Protein AF-A0A6S7HP96-F1 (afdb_monomer)

Solvent-accessible surface area (backbone atoms only — not comparable to full-atom values): 17250 Å² total; per-residue (Å²): 94,75,31,31,31,50,37,86,91,48,74,88,40,31,31,45,26,33,54,76,47,76,60,87,66,32,33,31,37,36,52,40,17,56,63,79,89,70,45,42,79,41,52,74,86,37,90,56,57,39,61,74,61,48,37,71,77,72,69,47,76,64,47,76,61,40,96,42,88,45,92,86,62,58,93,86,74,71,83,70,76,89,77,69,85,81,80,86,84,78,96,74,83,91,77,88,86,82,92,83,88,86,86,88,86,88,91,75,89,74,81,75,83,81,72,74,70,92,39,74,77,44,62,32,22,43,21,68,62,25,52,52,36,89,48,42,31,68,81,46,44,67,71,50,66,59,60,49,74,19,21,59,80,38,57,72,90,41,16,36,68,49,50,55,52,42,50,53,30,70,22,24,72,49,39,66,60,51,46,53,49,48,34,59,59,44,62,45,52,83,84,43,62,87,32,51,59,78,34,73,40,77,43,72,46,75,44,98,83,70,50,75,48,75,48,67,35,48,34,44,57,48,79,84,23,41,60,60,44,53,33,52,52,25,51,75,42,54,22,42,56,58,32,60,23,83,61,78,46,97,76,27,39,50,69,72,48,54,51,50,55,55,50,55,53,50,50,54,54,54,60,69,70,64,69,80,80,81,76,83,82,81,80,85,131

Structure (mmCIF, N/CA/C/O backbone):
data_AF-A0A6S7HP96-F1
#
_entry.id   AF-A0A6S7HP96-F1
#
loop_
_atom_site.group_PDB
_atom_site.id
_atom_site.type_symbol
_atom_site.label_atom_id
_atom_site.label_alt_id
_atom_site.label_comp_id
_atom_site.label_asym_id
_atom_site.label_entity_id
_atom_site.label_seq_id
_atom_site.pdbx_PDB_ins_code
_atom_site.Cartn_x
_atom_site.Cartn_y
_atom_site.Cartn_z
_atom_site.occupancy
_atom_site.B_iso_or_equiv
_atom_site.auth_seq_id
_atom_site.auth_comp_id
_atom_site.auth_asym_id
_atom_site.auth_atom_id
_atom_site.pdbx_PDB_model_num
ATOM 1 N N . MET A 1 1 ? 4.120 -16.568 -31.116 1.00 83.25 1 MET A N 1
ATOM 2 C CA . MET A 1 1 ? 2.954 -16.149 -30.294 1.00 83.25 1 MET A CA 1
ATOM 3 C C . MET A 1 1 ? 2.931 -14.623 -30.266 1.00 83.25 1 MET A C 1
ATOM 5 O O . MET A 1 1 ? 4.018 -14.061 -30.213 1.00 83.25 1 MET A O 1
ATOM 9 N N . LYS A 1 2 ? 1.764 -13.968 -30.375 1.00 85.94 2 LYS A N 1
ATOM 10 C CA . LYS A 1 2 ? 1.635 -12.494 -30.355 1.00 85.94 2 LYS A CA 1
ATOM 11 C C . LYS A 1 2 ? 1.257 -12.003 -28.953 1.00 85.94 2 LYS A C 1
ATOM 13 O O . LYS A 1 2 ? 0.545 -12.714 -28.246 1.00 85.94 2 LYS A O 1
ATOM 18 N N . LEU A 1 3 ? 1.734 -10.820 -28.583 1.00 93.06 3 LEU A N 1
ATOM 19 C CA . LEU A 1 3 ? 1.509 -10.168 -27.292 1.00 93.06 3 LEU A CA 1
ATOM 20 C C . LEU A 1 3 ? 1.731 -8.651 -27.409 1.00 93.06 3 LEU A C 1
ATOM 22 O O . LEU A 1 3 ? 2.135 -8.159 -28.462 1.00 93.06 3 LEU A O 1
ATOM 26 N N . GLU A 1 4 ? 1.497 -7.928 -26.323 1.00 94.75 4 GLU A N 1
ATOM 27 C CA . GLU A 1 4 ? 1.879 -6.523 -26.175 1.00 94.75 4 GLU A CA 1
ATOM 28 C C . GLU A 1 4 ? 3.036 -6.445 -25.172 1.00 94.75 4 GLU A C 1
ATOM 30 O O . GLU A 1 4 ? 2.967 -7.073 -24.117 1.00 94.75 4 GLU A O 1
ATOM 35 N N . ALA A 1 5 ? 4.110 -5.722 -25.488 1.00 94.81 5 ALA A N 1
ATOM 36 C CA . ALA A 1 5 ? 5.286 -5.641 -24.620 1.00 94.81 5 ALA A CA 1
ATOM 37 C C . ALA A 1 5 ? 5.812 -4.211 -24.487 1.00 94.81 5 ALA A C 1
ATOM 39 O O . ALA A 1 5 ? 5.725 -3.417 -25.426 1.00 94.81 5 ALA A O 1
ATOM 40 N N . VAL A 1 6 ? 6.367 -3.886 -23.319 1.00 92.94 6 VAL A N 1
ATOM 41 C CA . VAL A 1 6 ? 7.058 -2.610 -23.086 1.00 92.94 6 VAL A CA 1
ATOM 42 C C . VAL A 1 6 ? 8.401 -2.607 -23.820 1.00 92.94 6 VAL A C 1
ATOM 44 O O . VAL A 1 6 ? 9.160 -3.572 -23.725 1.00 92.94 6 VAL A O 1
ATOM 47 N N . ASP A 1 7 ? 8.733 -1.513 -24.510 1.00 90.19 7 ASP A N 1
ATOM 48 C CA . ASP A 1 7 ? 10.099 -1.300 -24.997 1.00 90.19 7 ASP A CA 1
ATOM 49 C C . ASP A 1 7 ? 11.008 -0.892 -23.827 1.00 90.19 7 ASP A C 1
ATOM 51 O O . ASP A 1 7 ? 10.901 0.210 -23.293 1.00 90.19 7 ASP A O 1
ATOM 55 N N . LEU A 1 8 ? 11.954 -1.747 -23.429 1.00 83.38 8 LEU A N 1
ATOM 56 C CA . LEU A 1 8 ? 12.869 -1.456 -22.320 1.00 83.38 8 LEU A CA 1
ATOM 57 C C . LEU A 1 8 ? 13.809 -0.266 -22.596 1.00 83.38 8 LEU A C 1
ATOM 59 O O . LEU A 1 8 ? 14.395 0.279 -21.657 1.00 83.38 8 LEU A O 1
ATOM 63 N N . ARG A 1 9 ? 13.976 0.152 -23.860 1.00 83.12 9 ARG A N 1
ATOM 64 C CA . ARG A 1 9 ? 14.721 1.373 -24.224 1.00 83.12 9 ARG A CA 1
ATOM 65 C C . ARG A 1 9 ? 13.872 2.623 -24.032 1.00 83.12 9 ARG A C 1
ATOM 67 O O . ARG A 1 9 ? 14.395 3.653 -23.607 1.00 83.12 9 ARG A O 1
ATOM 74 N N . GLU A 1 10 ? 12.576 2.515 -24.302 1.00 86.69 10 GLU A N 1
ATOM 75 C CA . GLU A 1 10 ? 11.591 3.581 -24.140 1.00 86.69 10 GLU A CA 1
ATOM 76 C C . GLU A 1 10 ? 10.373 3.072 -23.347 1.00 86.69 10 GLU A C 1
ATOM 78 O O . GLU A 1 10 ? 9.314 2.845 -23.930 1.00 86.69 10 GLU A O 1
ATOM 83 N N . PRO A 1 11 ? 10.466 2.944 -22.003 1.00 84.50 11 PRO A N 1
ATOM 84 C CA . PRO A 1 11 ? 9.451 2.254 -21.188 1.00 84.50 11 PRO A CA 1
ATOM 85 C C . PRO A 1 11 ? 8.056 2.897 -21.156 1.00 84.50 11 PRO A C 1
ATOM 87 O O . PRO A 1 11 ? 7.146 2.390 -20.506 1.00 84.50 11 PRO A O 1
ATOM 90 N N . ALA A 1 12 ? 7.889 4.048 -21.809 1.00 81.31 12 ALA A N 1
ATOM 91 C CA . ALA A 1 12 ? 6.594 4.682 -22.034 1.00 81.31 12 ALA A CA 1
ATOM 92 C C . ALA A 1 12 ? 5.827 4.063 -23.219 1.00 81.31 12 ALA A C 1
ATOM 94 O O . ALA A 1 12 ? 4.642 4.348 -23.394 1.00 81.31 12 ALA A O 1
ATOM 95 N N . LEU A 1 13 ? 6.497 3.262 -24.051 1.00 86.12 13 LEU A N 1
ATOM 96 C CA . LEU A 1 13 ? 5.937 2.655 -25.247 1.00 86.12 13 LEU A CA 1
ATOM 97 C C . LEU A 1 13 ? 5.572 1.201 -24.957 1.00 86.12 13 LEU A C 1
ATOM 99 O O . LEU A 1 13 ? 6.421 0.402 -24.567 1.00 86.12 13 LEU A O 1
ATOM 103 N N . VAL A 1 14 ? 4.305 0.864 -25.190 1.00 91.69 14 VAL A N 1
ATOM 104 C CA . VAL A 1 14 ? 3.855 -0.524 -25.309 1.00 91.69 14 VAL A CA 1
ATOM 105 C C . VAL A 1 14 ? 3.624 -0.792 -26.782 1.00 91.69 14 VAL A C 1
ATOM 107 O O . VAL A 1 14 ? 2.914 -0.038 -27.451 1.00 91.69 14 VAL A O 1
ATOM 110 N N . CYS A 1 15 ? 4.240 -1.848 -27.288 1.00 92.12 15 CYS A N 1
ATOM 111 C CA . CYS A 1 15 ? 4.299 -2.153 -28.704 1.00 92.12 15 CYS A CA 1
ATOM 112 C C . CYS A 1 15 ? 3.690 -3.535 -28.978 1.00 92.12 15 CYS A C 1
ATOM 114 O O . CYS A 1 15 ? 3.802 -4.437 -28.143 1.00 92.12 15 CYS A O 1
ATOM 116 N N . PRO A 1 16 ? 3.070 -3.737 -30.151 1.00 92.31 16 PRO A N 1
ATOM 117 C CA . PRO A 1 16 ? 2.725 -5.064 -30.625 1.00 92.31 16 PRO A CA 1
ATOM 118 C C . PRO A 1 16 ? 4.009 -5.866 -30.825 1.00 92.31 16 PRO A C 1
ATOM 120 O O . PRO A 1 16 ? 5.011 -5.363 -31.349 1.00 92.31 16 PRO A O 1
ATOM 123 N N . SER A 1 17 ? 4.005 -7.105 -30.354 1.00 95.25 17 SER A N 1
ATOM 124 C CA . SER A 1 17 ? 5.215 -7.911 -30.309 1.00 95.25 17 SER A CA 1
ATOM 125 C C . SER A 1 17 ? 4.967 -9.387 -30.570 1.00 95.25 17 SER A C 1
ATOM 127 O O . SER A 1 17 ? 3.875 -9.930 -30.371 1.00 95.25 17 SER A O 1
ATOM 129 N N . THR A 1 18 ? 6.037 -10.062 -30.977 1.00 89.94 18 THR A N 1
ATOM 130 C CA . THR A 1 18 ? 6.063 -11.487 -31.283 1.00 89.94 18 THR A CA 1
ATOM 131 C C . THR A 1 18 ? 7.140 -12.196 -30.472 1.00 89.94 18 THR A C 1
ATOM 133 O O . THR A 1 18 ? 8.302 -11.804 -30.498 1.00 89.94 18 THR A O 1
ATOM 136 N N . VAL A 1 19 ? 6.785 -13.292 -29.796 1.00 91.25 19 VAL A N 1
ATOM 137 C CA . VAL A 1 19 ? 7.788 -14.210 -29.228 1.00 91.25 19 VAL A CA 1
ATOM 138 C C . VAL A 1 19 ? 8.459 -14.968 -30.370 1.00 91.25 19 VAL A C 1
ATOM 140 O O . VAL A 1 19 ? 7.777 -15.721 -31.077 1.00 91.25 19 VAL A O 1
ATOM 143 N N . VAL A 1 20 ? 9.769 -14.778 -30.529 1.00 88.38 20 VAL A N 1
ATOM 144 C CA . VAL A 1 20 ? 10.573 -15.361 -31.620 1.00 88.38 20 VAL A CA 1
ATOM 145 C C . VAL A 1 20 ? 11.546 -16.449 -31.159 1.00 88.38 20 VAL A C 1
ATOM 147 O O . VAL A 1 20 ? 11.944 -17.276 -31.972 1.00 88.38 20 VAL A O 1
ATOM 150 N N . ASP A 1 21 ? 11.918 -16.477 -29.877 1.00 86.38 21 ASP A N 1
ATOM 151 C CA . ASP A 1 21 ? 12.757 -17.526 -29.278 1.00 86.38 21 ASP A CA 1
ATOM 152 C C . ASP A 1 21 ? 12.428 -17.675 -27.782 1.00 86.38 21 ASP A C 1
ATOM 154 O O . ASP A 1 21 ? 11.929 -16.738 -27.156 1.00 86.38 21 ASP A O 1
ATOM 158 N N . ILE A 1 22 ? 12.707 -18.845 -27.207 1.00 89.00 22 ILE A N 1
ATOM 159 C CA . ILE A 1 22 ? 12.526 -19.139 -25.779 1.00 89.00 22 ILE A CA 1
ATOM 160 C C . ILE A 1 22 ? 13.785 -19.839 -25.271 1.00 89.00 22 ILE A C 1
ATOM 162 O O . ILE A 1 22 ? 14.185 -20.880 -25.790 1.00 89.00 22 ILE A O 1
ATOM 166 N N . ARG A 1 23 ? 14.407 -19.284 -24.227 1.00 83.12 23 ARG A N 1
ATOM 167 C CA . ARG A 1 23 ? 15.631 -19.813 -23.612 1.00 83.12 23 ARG A CA 1
ATOM 168 C C . ARG A 1 23 ? 15.469 -19.921 -22.104 1.00 83.12 23 ARG A C 1
ATOM 170 O O . ARG A 1 23 ? 15.742 -18.978 -21.364 1.00 83.12 23 ARG A O 1
ATOM 177 N N . GLY A 1 24 ? 15.048 -21.098 -21.645 1.00 86.56 24 GLY A N 1
ATOM 178 C CA . GLY A 1 24 ? 14.714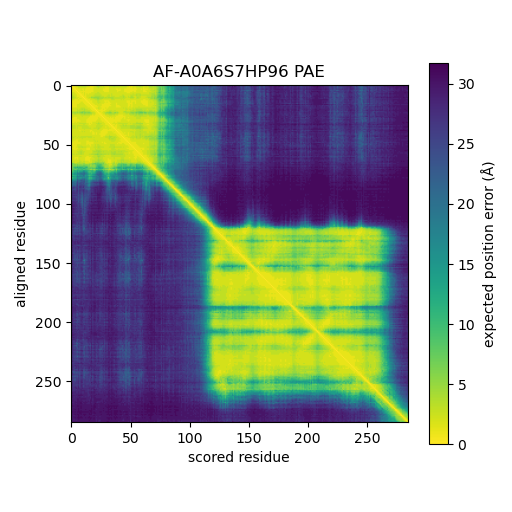 -21.301 -20.236 1.00 86.56 24 GLY A CA 1
ATOM 179 C C . GLY A 1 24 ? 13.555 -20.378 -19.832 1.00 86.56 24 GLY A C 1
ATOM 180 O O . GLY A 1 24 ? 12.543 -20.399 -20.529 1.00 86.56 24 GLY A O 1
ATOM 181 N N . PRO A 1 25 ? 13.691 -19.561 -18.768 1.00 84.06 25 PRO A N 1
ATOM 182 C CA . PRO A 1 25 ? 12.655 -18.610 -18.360 1.00 84.06 25 PRO A CA 1
ATOM 183 C C . PRO A 1 25 ? 12.646 -17.316 -19.191 1.00 84.06 25 PRO A C 1
ATOM 185 O O . PRO A 1 25 ? 11.841 -16.435 -18.923 1.00 84.06 25 PRO A O 1
ATOM 188 N N . LEU A 1 26 ? 13.539 -17.155 -20.174 1.00 86.19 26 LEU A N 1
ATOM 189 C CA . LEU A 1 26 ? 13.632 -15.931 -20.970 1.00 86.19 26 LEU A CA 1
ATOM 190 C C . LEU A 1 26 ? 12.931 -16.087 -22.322 1.00 86.19 26 LEU A C 1
ATOM 192 O O . LEU A 1 26 ? 13.232 -16.998 -23.095 1.00 86.19 26 LEU A O 1
ATOM 196 N N . LEU A 1 27 ? 12.055 -15.145 -22.642 1.00 92.75 27 LEU A N 1
ATOM 197 C CA . LEU A 1 27 ? 11.420 -14.963 -23.939 1.00 92.75 27 LEU A CA 1
ATOM 198 C C . LEU A 1 27 ? 12.187 -13.919 -24.743 1.00 92.75 27 LEU A C 1
ATOM 200 O O . LEU A 1 27 ? 12.447 -12.820 -24.256 1.00 92.75 27 LEU A O 1
ATOM 204 N N . LYS A 1 28 ? 12.515 -14.235 -25.995 1.00 93.56 28 LYS A N 1
ATOM 205 C CA . LYS A 1 28 ? 12.994 -13.244 -26.957 1.00 93.56 28 LYS A CA 1
ATOM 206 C C . LYS A 1 28 ? 11.795 -12.612 -27.653 1.00 93.56 28 LYS A C 1
ATOM 208 O O . LYS A 1 28 ? 11.059 -13.292 -28.371 1.00 93.56 28 LYS A O 1
ATOM 213 N N . ILE A 1 29 ? 11.620 -11.319 -27.434 1.00 95.56 29 ILE A N 1
ATOM 214 C CA . ILE A 1 29 ? 10.515 -10.509 -27.929 1.00 95.56 29 ILE A CA 1
ATOM 215 C C . ILE A 1 29 ? 10.995 -9.672 -29.114 1.00 95.56 29 ILE A C 1
ATOM 217 O O . ILE A 1 29 ? 11.958 -8.916 -28.995 1.00 95.56 29 ILE A O 1
ATOM 221 N N . HIS A 1 30 ? 10.322 -9.831 -30.251 1.00 91.94 30 HIS A N 1
ATOM 222 C CA . HIS A 1 30 ? 10.461 -8.998 -31.441 1.00 91.94 30 HIS A CA 1
ATOM 223 C C . HIS A 1 30 ? 9.359 -7.942 -31.459 1.00 91.94 30 HIS A C 1
ATOM 225 O O . HIS A 1 30 ? 8.199 -8.278 -31.222 1.00 91.94 30 HIS A O 1
ATOM 231 N N . PHE A 1 31 ? 9.703 -6.691 -31.755 1.00 94.44 31 PHE A N 1
ATOM 232 C CA . PHE A 1 31 ? 8.725 -5.617 -31.914 1.00 94.44 31 PHE A CA 1
ATOM 233 C C . PHE A 1 31 ? 8.264 -5.540 -33.358 1.00 94.44 31 PHE A C 1
ATOM 235 O O . PHE A 1 31 ? 9.087 -5.392 -34.263 1.00 94.44 31 PHE A O 1
ATOM 242 N N . ASP A 1 32 ? 6.952 -5.615 -33.563 1.00 88.50 32 ASP A N 1
ATOM 243 C CA . ASP A 1 32 ? 6.422 -5.832 -34.896 1.00 88.50 32 ASP A CA 1
ATOM 244 C C . ASP A 1 32 ? 6.761 -4.663 -35.834 1.00 88.50 32 ASP A C 1
ATOM 246 O O . ASP A 1 32 ? 6.515 -3.499 -35.514 1.00 88.50 32 ASP A O 1
ATOM 250 N N . GLY A 1 33 ? 7.328 -4.968 -37.002 1.00 84.69 33 GLY A N 1
ATOM 251 C CA . GLY A 1 33 ? 7.707 -3.977 -38.020 1.00 84.69 33 GLY A CA 1
ATOM 252 C C . GLY A 1 33 ? 8.990 -3.185 -37.724 1.00 84.69 33 GLY A C 1
ATOM 253 O O . GLY A 1 33 ? 9.283 -2.198 -38.414 1.00 84.69 33 GLY A O 1
ATOM 254 N N . TRP A 1 34 ? 9.773 -3.616 -36.730 1.00 88.25 34 TRP A N 1
ATOM 255 C CA . TRP A 1 34 ? 11.087 -3.063 -36.384 1.00 88.25 34 TRP A CA 1
ATOM 256 C C . TRP A 1 34 ? 12.233 -4.019 -36.744 1.00 88.25 34 TRP A C 1
ATOM 258 O O . TRP A 1 34 ? 12.032 -5.167 -37.126 1.00 88.25 34 TRP A O 1
ATOM 268 N N . GLU A 1 35 ? 13.478 -3.535 -36.702 1.00 82.38 35 GLU A N 1
ATOM 269 C CA . GLU A 1 35 ? 14.638 -4.396 -36.959 1.00 82.38 35 GLU A CA 1
ATOM 270 C C . GLU A 1 35 ? 14.885 -5.376 -35.806 1.00 82.38 35 GLU A C 1
ATOM 272 O O . GLU A 1 35 ? 14.749 -5.024 -34.638 1.00 82.38 35 GLU A O 1
ATOM 277 N N . VAL A 1 36 ? 15.396 -6.568 -36.124 1.00 83.25 36 VAL A N 1
ATOM 278 C CA . VAL A 1 36 ? 15.768 -7.598 -35.131 1.00 83.25 36 VAL A CA 1
ATOM 279 C C . VAL A 1 36 ? 16.838 -7.150 -34.122 1.00 83.25 36 VAL A C 1
ATOM 281 O O . VAL A 1 36 ? 17.055 -7.793 -33.098 1.00 83.25 36 VAL A O 1
ATOM 284 N N . THR A 1 37 ? 17.536 -6.045 -34.398 1.00 81.81 37 THR A N 1
ATOM 285 C CA . THR A 1 37 ? 18.505 -5.398 -33.494 1.00 81.81 37 THR A CA 1
ATOM 286 C C . THR A 1 37 ? 17.838 -4.727 -32.286 1.00 81.81 37 THR A C 1
ATOM 288 O O . THR A 1 37 ? 18.520 -4.364 -31.319 1.00 81.81 37 THR A O 1
ATOM 291 N N . TYR A 1 38 ? 16.515 -4.557 -32.335 1.00 85.88 38 TYR A N 1
ATOM 292 C CA . TYR A 1 38 ? 15.687 -4.050 -31.247 1.00 85.88 38 TYR A CA 1
ATOM 293 C C . TYR A 1 38 ? 15.041 -5.164 -30.423 1.00 85.88 38 TYR A C 1
ATOM 295 O O . TYR A 1 38 ? 14.430 -4.844 -29.408 1.00 85.88 38 TYR A O 1
ATOM 303 N N . ASP A 1 39 ? 15.207 -6.436 -30.804 1.00 87.62 39 ASP A N 1
ATOM 304 C CA . ASP A 1 39 ? 14.685 -7.566 -30.037 1.00 87.62 39 ASP A CA 1
ATOM 305 C C . ASP A 1 39 ? 15.240 -7.563 -28.611 1.00 87.62 39 ASP A C 1
ATOM 307 O O . ASP A 1 39 ? 16.431 -7.322 -28.378 1.00 87.62 39 ASP A O 1
ATOM 311 N N . GLN A 1 40 ? 14.382 -7.891 -27.652 1.00 91.12 40 GLN A N 1
ATOM 312 C CA . GLN A 1 40 ? 14.707 -7.855 -26.230 1.00 91.12 40 GLN A CA 1
ATOM 313 C C . GLN A 1 40 ? 14.431 -9.207 -25.582 1.00 91.12 40 GLN A C 1
ATOM 315 O O . GLN A 1 40 ? 13.512 -9.919 -25.976 1.00 91.12 40 GLN A O 1
ATOM 320 N N . TYR A 1 41 ? 15.244 -9.573 -24.591 1.00 88.12 41 TYR A N 1
ATOM 321 C CA . TYR A 1 41 ? 14.963 -10.727 -23.743 1.00 88.12 41 TYR A CA 1
ATOM 322 C C . TYR A 1 41 ? 14.232 -10.260 -22.492 1.00 88.12 41 TYR A C 1
ATOM 324 O O . TYR A 1 41 ? 14.743 -9.403 -21.771 1.00 88.12 41 TYR A O 1
ATOM 332 N N . LEU A 1 42 ? 13.067 -10.843 -22.238 1.00 87.44 42 LEU A N 1
ATOM 333 C CA . LEU A 1 42 ? 12.276 -10.614 -21.036 1.00 87.44 42 LEU A CA 1
ATOM 334 C C . LEU A 1 42 ? 12.015 -11.939 -20.330 1.00 87.44 42 LEU A C 1
ATOM 336 O O . LEU A 1 42 ? 11.951 -12.984 -20.970 1.00 87.44 42 LEU A O 1
ATOM 340 N N . ASP A 1 43 ? 11.879 -11.897 -19.012 1.00 90.12 43 ASP A N 1
ATOM 341 C CA . ASP A 1 43 ? 11.435 -13.059 -18.245 1.00 90.12 43 ASP A CA 1
ATOM 342 C C . ASP A 1 43 ? 9.979 -13.407 -18.606 1.00 90.12 43 ASP A C 1
ATOM 344 O O . ASP A 1 43 ? 9.179 -12.509 -18.871 1.00 90.12 43 ASP A O 1
ATOM 348 N N . MET A 1 44 ? 9.631 -14.694 -18.626 1.00 86.38 44 MET A N 1
ATOM 349 C CA . MET A 1 44 ? 8.263 -15.179 -18.843 1.00 86.38 44 MET A CA 1
ATOM 350 C C . MET A 1 44 ? 7.271 -14.598 -17.830 1.00 86.38 44 MET A C 1
ATOM 352 O O . MET A 1 44 ? 6.124 -14.351 -18.195 1.00 86.38 44 MET A O 1
ATOM 356 N N . ASP A 1 45 ? 7.728 -14.338 -16.602 1.00 83.50 45 ASP A N 1
ATOM 357 C CA . ASP A 1 45 ? 6.921 -13.749 -15.526 1.00 83.50 45 ASP A CA 1
ATOM 358 C C . ASP A 1 45 ? 7.050 -12.213 -15.459 1.00 83.50 45 ASP A C 1
ATOM 360 O O . ASP A 1 45 ? 6.650 -11.576 -14.479 1.00 83.50 45 ASP A O 1
ATOM 364 N N . SER A 1 46 ? 7.635 -11.591 -16.490 1.00 87.94 46 SER A N 1
ATOM 365 C CA . SER A 1 46 ? 7.804 -10.142 -16.542 1.00 87.94 46 SER A CA 1
ATOM 366 C C . SER A 1 46 ? 6.455 -9.422 -16.586 1.00 87.94 46 SER A C 1
ATOM 368 O O . SER A 1 46 ? 5.594 -9.714 -17.414 1.00 87.94 46 SER A O 1
ATOM 370 N N . LEU A 1 47 ? 6.309 -8.401 -15.737 1.00 89.25 47 LEU A N 1
ATOM 371 C CA . LEU A 1 47 ? 5.145 -7.506 -15.725 1.00 89.25 47 LEU A CA 1
ATOM 372 C C . LEU A 1 47 ? 5.095 -6.566 -16.938 1.00 89.25 47 LEU A C 1
ATOM 374 O O . LEU A 1 47 ? 4.121 -5.837 -17.093 1.00 89.25 47 LEU A O 1
ATOM 378 N N . ASP A 1 48 ? 6.138 -6.583 -17.767 1.00 93.56 48 ASP A N 1
ATOM 379 C CA . ASP A 1 48 ? 6.251 -5.809 -19.003 1.00 93.56 48 ASP A CA 1
ATOM 380 C C . ASP A 1 48 ? 5.739 -6.583 -20.233 1.00 93.56 48 ASP A C 1
ATOM 382 O O . ASP A 1 48 ? 5.860 -6.106 -21.363 1.00 93.56 48 ASP A O 1
ATOM 386 N N . LEU A 1 49 ? 5.191 -7.786 -20.023 1.00 90.00 49 LEU A N 1
ATOM 387 C CA . LEU A 1 49 ? 4.553 -8.612 -21.043 1.00 90.00 49 LEU A CA 1
ATOM 388 C C . LEU A 1 49 ? 3.054 -8.703 -20.762 1.00 90.00 49 LEU A C 1
ATOM 390 O O . LEU A 1 49 ? 2.628 -9.083 -19.671 1.00 90.00 49 LEU A O 1
ATOM 394 N N . PHE A 1 50 ? 2.242 -8.401 -21.769 1.00 92.25 50 PHE A N 1
ATOM 395 C CA . PHE A 1 50 ? 0.793 -8.345 -21.641 1.00 92.25 50 PHE A CA 1
ATOM 396 C C . PHE A 1 50 ? 0.096 -9.182 -22.715 1.00 92.25 50 PHE A C 1
ATOM 398 O O . PHE A 1 50 ? 0.580 -9.286 -23.846 1.00 92.25 50 PHE A O 1
ATOM 405 N N . PRO A 1 51 ? -1.075 -9.767 -22.410 1.00 90.56 51 PRO A N 1
ATOM 406 C CA . PRO A 1 51 ? -1.888 -10.405 -23.434 1.00 90.56 51 PRO A CA 1
ATOM 407 C C . PRO A 1 51 ? -2.383 -9.373 -24.457 1.00 90.56 51 PRO A C 1
ATOM 409 O O . PRO A 1 51 ? -2.570 -8.198 -24.142 1.00 90.56 51 PRO A O 1
ATOM 412 N N . VAL A 1 52 ? -2.647 -9.836 -25.679 1.00 89.50 52 VAL A N 1
ATOM 413 C CA . VAL A 1 52 ? -3.264 -9.013 -26.730 1.00 89.50 52 VAL A CA 1
ATOM 414 C C . VAL A 1 52 ? -4.592 -8.430 -26.225 1.00 89.50 52 VAL A C 1
ATOM 416 O O . VAL A 1 52 ? -5.431 -9.170 -25.710 1.00 89.50 52 VAL A O 1
ATOM 419 N N . GLY A 1 53 ? -4.777 -7.118 -26.383 1.00 81.38 53 GLY A N 1
ATOM 420 C CA . GLY A 1 53 ? -5.950 -6.365 -25.929 1.00 81.38 53 GLY A CA 1
ATOM 421 C C . GLY A 1 53 ? -5.762 -5.650 -24.586 1.00 81.38 53 GLY A C 1
ATOM 422 O O . GLY A 1 53 ? -6.664 -4.939 -24.140 1.00 81.38 53 GLY A O 1
ATOM 423 N N . TYR A 1 54 ? -4.610 -5.794 -23.924 1.00 87.75 54 TYR A N 1
ATOM 424 C CA . TYR A 1 54 ? -4.349 -5.142 -22.639 1.00 87.75 54 TYR A CA 1
ATOM 425 C C . TYR A 1 54 ? -4.401 -3.611 -22.730 1.00 87.75 54 TYR A C 1
ATOM 427 O O . TYR A 1 54 ? -5.058 -2.961 -21.910 1.00 87.75 54 TYR A O 1
ATOM 435 N N . CYS A 1 55 ? -3.758 -3.022 -23.739 1.00 81.31 55 CYS A N 1
ATOM 436 C CA . CYS A 1 55 ? -3.774 -1.578 -23.964 1.00 81.31 55 CYS A CA 1
ATOM 437 C C . CYS A 1 55 ? -5.190 -1.045 -24.219 1.00 81.31 55 CYS A C 1
ATOM 439 O O . CYS A 1 55 ? -5.568 -0.014 -23.664 1.00 81.31 55 CYS A O 1
ATOM 441 N N . GLU A 1 56 ? -6.006 -1.778 -24.981 1.00 83.81 56 GLU A N 1
ATOM 442 C CA . GLU A 1 56 ? -7.402 -1.411 -25.245 1.00 83.81 56 GLU A CA 1
ATOM 443 C C . GLU A 1 56 ? -8.231 -1.386 -23.952 1.00 83.81 56 GLU A C 1
ATOM 445 O O . GLU A 1 56 ? -8.929 -0.411 -23.674 1.00 83.81 56 GLU A O 1
ATOM 450 N N . ILE A 1 57 ? -8.103 -2.421 -23.117 1.00 80.88 57 ILE A N 1
ATOM 451 C CA . ILE A 1 57 ? -8.867 -2.558 -21.867 1.00 80.88 57 ILE A CA 1
ATOM 452 C C . ILE A 1 57 ? -8.440 -1.519 -20.824 1.00 80.88 57 ILE A C 1
ATOM 454 O O . ILE A 1 57 ? -9.268 -1.004 -20.070 1.00 80.88 57 ILE A O 1
ATOM 458 N N . THR A 1 58 ? -7.145 -1.218 -20.750 1.00 81.31 58 THR A N 1
ATOM 459 C CA . THR A 1 58 ? -6.596 -0.275 -19.763 1.00 81.31 58 THR A 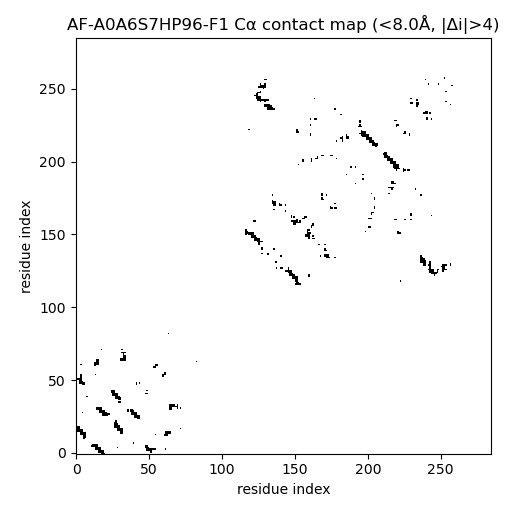CA 1
ATOM 460 C C . THR A 1 58 ? -6.654 1.181 -20.221 1.00 81.31 58 THR A C 1
ATOM 462 O O . THR A 1 58 ? -6.465 2.084 -19.404 1.00 81.31 58 THR A O 1
ATOM 465 N N . GLY A 1 59 ? -6.922 1.422 -21.508 1.00 79.62 59 GLY A N 1
ATOM 466 C CA . GLY A 1 59 ? -6.832 2.740 -22.130 1.00 79.62 59 GLY A CA 1
ATOM 467 C C . GLY A 1 59 ? -5.391 3.239 -22.297 1.00 79.62 59 GLY A C 1
ATOM 468 O O . GLY A 1 59 ? -5.185 4.436 -22.504 1.00 79.62 59 GLY A O 1
ATOM 469 N N . HIS A 1 60 ? -4.393 2.356 -22.177 1.00 84.44 60 HIS A N 1
ATOM 470 C CA . HIS A 1 60 ? -3.000 2.691 -22.459 1.00 84.44 60 HIS A CA 1
ATOM 471 C C . HIS A 1 60 ? -2.779 2.773 -23.980 1.00 84.44 60 HIS A C 1
ATOM 473 O O . HIS A 1 60 ? -3.293 1.929 -24.713 1.00 84.44 60 HIS A O 1
ATOM 479 N N . PRO A 1 61 ? -2.020 3.755 -24.500 1.00 84.38 61 PRO A N 1
ATOM 480 C CA . PRO A 1 61 ? -1.747 3.828 -25.930 1.00 84.38 61 PRO A CA 1
ATOM 481 C C . PRO A 1 61 ? -0.860 2.661 -26.385 1.00 84.38 61 PRO A C 1
ATOM 483 O O . PRO A 1 61 ? 0.302 2.563 -25.983 1.00 84.38 61 PRO A O 1
ATOM 486 N N . LEU A 1 62 ? -1.401 1.809 -27.257 1.00 91.00 62 LEU A N 1
ATOM 487 C CA . LEU A 1 62 ? -0.623 0.828 -28.011 1.00 91.00 62 LEU A CA 1
ATOM 488 C C . LEU A 1 62 ? 0.036 1.526 -29.204 1.00 91.00 62 LEU A C 1
ATOM 490 O O . LEU A 1 62 ? -0.644 2.205 -29.978 1.00 91.00 62 LEU A O 1
ATOM 494 N N . GLN A 1 63 ? 1.348 1.367 -29.362 1.00 92.88 63 GLN A N 1
ATOM 495 C CA . GLN A 1 63 ? 2.049 1.879 -30.536 1.00 92.88 63 GLN A CA 1
ATOM 496 C C . GLN A 1 63 ? 1.644 1.095 -31.789 1.00 92.88 63 GLN A C 1
ATOM 498 O O . GLN A 1 63 ? 1.424 -0.113 -31.714 1.00 92.88 63 GLN A O 1
ATOM 503 N N . PRO A 1 64 ? 1.549 1.740 -32.961 1.00 85.94 64 PRO A N 1
ATOM 504 C CA . PRO A 1 64 ? 1.420 0.994 -34.202 1.00 85.94 64 PRO A CA 1
ATOM 505 C C . PRO A 1 64 ? 2.696 0.168 -34.460 1.00 85.94 64 PRO A C 1
ATOM 507 O O . PRO A 1 64 ? 3.772 0.525 -33.966 1.00 85.94 64 PRO A O 1
ATOM 510 N N . PRO A 1 65 ? 2.612 -0.906 -35.263 1.00 86.81 65 PRO A N 1
ATOM 511 C CA . PRO A 1 65 ? 3.798 -1.580 -35.775 1.00 86.81 65 PRO A CA 1
ATOM 512 C C . PRO A 1 65 ? 4.731 -0.598 -36.491 1.00 86.81 65 PRO A C 1
ATOM 514 O O . PRO A 1 65 ? 4.296 0.421 -37.040 1.00 86.81 65 PRO A O 1
ATOM 517 N N . GLY A 1 66 ? 6.019 -0.923 -36.508 1.00 83.94 66 GLY A N 1
ATOM 518 C CA . GLY A 1 66 ? 7.019 -0.155 -37.232 1.00 83.94 66 GLY A CA 1
ATOM 519 C C . GLY A 1 66 ? 6.777 -0.147 -38.750 1.00 83.94 66 GLY A C 1
ATOM 520 O O . GLY A 1 66 ? 5.978 -0.917 -39.285 1.00 83.94 66 GLY A O 1
ATOM 521 N N . PRO A 1 67 ? 7.481 0.727 -39.487 1.00 81.94 67 PRO A N 1
ATOM 522 C CA . PRO A 1 67 ? 7.220 0.969 -40.906 1.00 81.94 67 PRO A CA 1
ATOM 523 C C . PRO A 1 67 ? 7.671 -0.175 -41.826 1.00 81.94 67 PRO A C 1
ATOM 525 O O . PRO A 1 67 ? 7.502 -0.075 -43.043 1.00 81.94 67 PRO A O 1
ATOM 528 N N . ARG A 1 68 ? 8.307 -1.227 -41.294 1.00 73.94 68 ARG A N 1
ATOM 529 C CA . ARG A 1 68 ? 8.843 -2.323 -42.102 1.00 73.94 68 ARG A CA 1
ATOM 530 C C . ARG A 1 68 ? 7.876 -3.500 -42.153 1.00 73.94 68 ARG A C 1
ATOM 532 O O . ARG A 1 68 ? 7.186 -3.769 -41.175 1.00 73.94 68 ARG A O 1
ATOM 539 N N . PRO A 1 69 ? 7.857 -4.242 -43.270 1.00 71.88 69 PRO A N 1
ATOM 540 C CA . PRO A 1 69 ? 7.161 -5.514 -43.319 1.00 71.88 69 PRO A CA 1
ATOM 541 C C . PRO A 1 69 ? 7.798 -6.480 -42.317 1.00 71.88 69 PRO A C 1
ATOM 543 O O . PRO A 1 69 ? 9.013 -6.688 -42.315 1.00 71.88 69 PRO A O 1
ATOM 546 N N . ASP A 1 70 ? 6.960 -7.043 -41.459 1.00 72.75 70 ASP A N 1
ATOM 547 C CA . ASP A 1 70 ? 7.381 -7.924 -40.384 1.00 72.75 70 ASP A CA 1
ATOM 548 C C . ASP A 1 70 ? 7.422 -9.389 -40.863 1.00 72.75 70 ASP A C 1
ATOM 550 O O . ASP A 1 70 ? 6.405 -9.903 -41.344 1.00 72.75 70 ASP A O 1
ATOM 554 N N . PRO A 1 71 ? 8.565 -10.087 -40.735 1.00 63.59 71 PRO A N 1
ATOM 555 C CA . PRO A 1 71 ? 8.727 -11.454 -41.234 1.00 63.59 71 PRO A CA 1
ATOM 556 C C . PRO A 1 71 ? 7.953 -12.511 -40.426 1.00 63.59 71 PRO A C 1
ATOM 558 O O . PRO A 1 71 ? 7.828 -13.649 -40.875 1.00 63.59 71 PRO A O 1
ATOM 561 N N . TYR A 1 72 ? 7.427 -12.154 -39.253 1.00 67.12 72 TYR A N 1
ATOM 562 C CA . TYR A 1 72 ? 6.665 -13.012 -38.345 1.00 67.12 72 TYR A CA 1
ATOM 563 C C . TYR A 1 72 ? 5.154 -12.725 -38.377 1.00 67.12 72 TYR A C 1
ATOM 565 O O . TYR A 1 72 ? 4.385 -13.305 -37.600 1.00 67.12 72 TYR A O 1
ATOM 573 N N . THR A 1 73 ? 4.697 -11.844 -39.272 1.00 62.59 73 THR A N 1
ATOM 574 C CA . THR A 1 73 ? 3.269 -11.604 -39.508 1.00 62.59 73 THR A CA 1
ATOM 575 C C . THR A 1 73 ? 2.702 -12.658 -40.453 1.00 62.59 73 THR A C 1
ATOM 577 O O . THR A 1 73 ? 3.220 -12.890 -41.543 1.00 62.59 73 THR A O 1
ATOM 580 N N . GLN A 1 74 ? 1.630 -13.330 -40.023 1.00 53.16 74 GLN A N 1
ATOM 581 C CA . GLN A 1 74 ? 0.983 -14.362 -40.833 1.00 53.16 74 GLN A CA 1
ATOM 582 C C . GLN A 1 74 ? 0.291 -13.733 -42.056 1.00 53.16 74 GLN A C 1
ATOM 584 O O . GLN A 1 74 ? -0.326 -12.671 -41.915 1.00 53.16 74 GLN A O 1
ATOM 589 N N . PRO A 1 75 ? 0.316 -14.380 -43.238 1.00 42.19 75 PRO A N 1
ATOM 590 C CA . PRO A 1 75 ? -0.444 -13.919 -44.395 1.00 42.19 75 PRO A CA 1
ATOM 591 C C . PRO A 1 75 ? -1.938 -13.830 -44.047 1.00 42.19 75 PRO A C 1
ATOM 593 O O . PRO A 1 75 ? -2.561 -14.841 -43.736 1.00 42.19 75 PRO A O 1
ATOM 596 N N . GLY A 1 76 ? -2.506 -12.620 -44.075 1.00 45.25 76 GLY A N 1
ATOM 597 C CA . GLY A 1 76 ? -3.926 -12.370 -43.787 1.00 45.25 76 GLY A CA 1
ATOM 598 C C . GLY A 1 76 ? -4.235 -11.736 -42.424 1.00 45.25 76 GLY A C 1
ATOM 599 O O . GLY A 1 76 ? -5.384 -11.368 -42.198 1.00 45.25 76 GLY A O 1
ATOM 600 N N . TYR A 1 77 ? -3.246 -11.545 -41.541 1.00 44.53 77 TYR A N 1
ATOM 601 C CA . TYR A 1 77 ? -3.421 -10.741 -40.323 1.00 44.53 77 TYR A CA 1
ATOM 602 C C . TYR A 1 77 ? -3.217 -9.252 -40.645 1.00 44.53 77 TYR A C 1
ATOM 604 O O . TYR A 1 77 ? -2.102 -8.821 -40.932 1.00 44.53 77 TYR A O 1
ATOM 612 N N . GLN A 1 78 ? -4.297 -8.468 -40.615 1.00 51.34 78 GLN A N 1
ATOM 613 C CA . GLN A 1 78 ? -4.256 -7.009 -40.751 1.00 51.34 78 GLN A CA 1
ATOM 614 C C . GLN A 1 78 ? -4.514 -6.357 -39.391 1.00 51.34 78 GLN A C 1
ATOM 616 O O . GLN A 1 78 ? -5.490 -6.678 -38.714 1.00 51.34 78 GLN A O 1
ATOM 621 N N . TYR A 1 79 ? -3.644 -5.429 -38.997 1.00 49.62 79 TYR A N 1
ATOM 622 C CA . TYR A 1 79 ? -3.918 -4.517 -37.891 1.00 49.62 79 TYR A CA 1
ATOM 623 C C . TYR A 1 79 ? -5.123 -3.645 -38.277 1.00 49.62 79 TYR A C 1
ATOM 625 O O . TYR A 1 79 ? -5.122 -3.049 -39.352 1.00 49.62 79 TYR A O 1
ATOM 633 N N . GLY A 1 80 ? -6.173 -3.626 -37.450 1.00 42.91 80 GLY A N 1
ATOM 634 C CA . GLY A 1 80 ? -7.438 -2.957 -37.774 1.00 42.91 80 GLY A CA 1
ATOM 635 C C . GLY A 1 80 ? -7.255 -1.485 -38.168 1.00 42.91 80 GLY A C 1
ATOM 636 O O . GLY A 1 80 ? -6.540 -0.734 -37.506 1.00 42.91 80 GLY A O 1
ATOM 637 N N . GLU A 1 81 ? -7.932 -1.059 -39.238 1.00 42.16 81 GLU A N 1
ATOM 638 C CA . GLU A 1 81 ? -7.820 0.278 -39.853 1.00 42.16 81 GLU A CA 1
ATOM 639 C C . GLU A 1 81 ? -8.193 1.454 -38.924 1.00 42.16 81 GLU A C 1
ATOM 641 O O . GLU A 1 81 ? -7.917 2.613 -39.246 1.00 42.16 81 GLU A O 1
ATOM 646 N N . SER A 1 82 ? -8.800 1.201 -37.760 1.00 42.50 82 SER A N 1
ATOM 647 C CA . SER A 1 82 ? -9.335 2.243 -36.876 1.00 42.50 82 SER A CA 1
ATOM 648 C C . SER A 1 82 ? -8.275 3.124 -36.198 1.00 42.50 82 SER A C 1
ATOM 650 O O . SER A 1 82 ? -8.634 4.196 -35.714 1.00 42.50 82 SER A O 1
ATOM 652 N N . HIS A 1 83 ? -6.985 2.762 -36.224 1.00 43.19 83 HIS A N 1
ATOM 653 C CA . HIS A 1 83 ? -5.885 3.547 -35.630 1.00 43.19 83 HIS A CA 1
ATOM 654 C C . HIS A 1 83 ? -4.828 4.064 -36.635 1.00 43.19 83 HIS A C 1
ATOM 656 O O . HIS A 1 83 ? -3.808 4.606 -36.221 1.00 43.19 83 HIS A O 1
ATOM 662 N N . MET A 1 84 ? -5.059 3.982 -37.955 1.00 41.62 84 MET A N 1
ATOM 663 C CA . MET A 1 84 ? -4.120 4.499 -38.979 1.00 41.62 84 MET A CA 1
ATOM 664 C C . MET A 1 84 ? -4.407 5.932 -39.467 1.00 41.62 84 MET A C 1
ATOM 666 O O . MET A 1 84 ? -3.863 6.367 -40.484 1.00 41.62 84 MET A O 1
ATOM 670 N N . LYS A 1 85 ? -5.223 6.727 -38.764 1.00 33.78 85 LYS A N 1
ATOM 671 C CA . LYS A 1 85 ? -5.366 8.154 -39.103 1.00 33.78 85 LYS A CA 1
ATOM 672 C C . LYS A 1 85 ? -4.354 9.004 -38.350 1.00 33.78 85 LYS A C 1
ATOM 674 O O . LYS A 1 85 ? -4.655 9.557 -37.300 1.00 33.78 85 LYS A O 1
ATOM 679 N N . GLY A 1 86 ? -3.186 9.172 -38.967 1.00 36.31 86 GLY A N 1
ATOM 680 C CA . GLY A 1 86 ? -2.341 10.325 -38.677 1.00 36.31 86 GLY A CA 1
ATOM 681 C C . GLY A 1 86 ? -0.845 10.132 -38.842 1.00 36.31 86 GLY A C 1
ATOM 682 O O . GLY A 1 86 ? -0.136 10.534 -37.941 1.00 36.31 86 GLY A O 1
ATOM 683 N N . LEU A 1 87 ? -0.357 9.573 -39.953 1.00 41.06 87 LEU A N 1
ATOM 684 C CA . LEU A 1 87 ? 1.022 9.785 -40.432 1.00 41.06 87 LEU A CA 1
ATOM 685 C C . LEU A 1 87 ? 1.077 9.532 -41.946 1.00 41.06 87 LEU A C 1
ATOM 687 O O . LEU A 1 87 ? 1.682 8.583 -42.433 1.00 41.06 87 LEU A O 1
ATOM 691 N N . ALA A 1 88 ? 0.415 10.399 -42.709 1.00 31.73 88 ALA A N 1
ATOM 692 C CA . ALA A 1 88 ? 0.754 10.589 -44.112 1.00 31.73 88 ALA A CA 1
ATOM 693 C C . ALA A 1 88 ? 1.648 11.830 -44.200 1.00 31.73 88 ALA A C 1
ATOM 695 O O . ALA A 1 88 ? 1.189 12.947 -43.974 1.00 31.73 88 ALA A O 1
ATOM 696 N N . GLY A 1 89 ? 2.923 11.607 -44.512 1.00 33.53 89 GLY A N 1
ATOM 697 C CA . GLY A 1 89 ? 3.881 12.657 -44.844 1.00 33.53 89 GLY A CA 1
ATOM 698 C C . GLY A 1 89 ? 4.842 13.002 -43.712 1.00 33.53 89 GLY A C 1
ATOM 699 O O . GLY A 1 89 ? 4.583 13.889 -42.907 1.00 33.53 89 GLY A O 1
ATOM 700 N N . ASN A 1 90 ? 6.007 12.357 -43.691 1.00 32.91 90 ASN A N 1
ATOM 701 C CA . ASN A 1 90 ? 7.239 12.978 -44.190 1.00 32.91 90 ASN A CA 1
ATOM 702 C C . ASN A 1 90 ? 8.447 12.089 -43.863 1.00 32.91 90 ASN A C 1
ATOM 704 O O . ASN A 1 90 ? 8.682 11.708 -42.720 1.00 32.91 90 ASN A O 1
ATOM 708 N N . ASN A 1 91 ? 9.216 11.779 -44.906 1.00 43.34 91 ASN A N 1
ATOM 709 C CA . ASN A 1 91 ? 10.527 11.144 -44.837 1.00 43.34 91 ASN A CA 1
ATOM 710 C C . ASN A 1 91 ? 11.473 11.957 -43.951 1.00 43.34 91 ASN A C 1
ATOM 712 O O . ASN A 1 91 ? 11.812 13.057 -44.370 1.00 43.34 91 ASN A O 1
ATOM 716 N N . LEU A 1 92 ? 11.982 11.423 -42.836 1.00 33.38 92 LEU A N 1
ATOM 717 C CA . LEU A 1 92 ? 13.235 11.907 -42.243 1.00 33.38 92 LEU A CA 1
ATOM 718 C C . LEU A 1 92 ? 13.977 10.786 -41.497 1.00 33.38 92 LEU A C 1
ATOM 720 O O . LEU A 1 92 ? 13.555 10.303 -40.451 1.00 33.38 92 LEU A O 1
ATOM 724 N N . THR A 1 93 ? 15.129 10.416 -42.049 1.00 30.83 93 THR A N 1
ATOM 725 C CA . THR A 1 93 ? 16.274 9.812 -41.352 1.00 30.83 93 THR A CA 1
ATOM 726 C C . THR A 1 93 ? 16.894 10.796 -40.337 1.00 30.83 93 THR A C 1
ATOM 728 O O . THR A 1 93 ? 16.640 12.000 -40.422 1.00 30.83 93 THR A O 1
ATOM 731 N N . PRO A 1 94 ? 17.718 10.329 -39.376 1.00 38.50 94 PRO A N 1
ATOM 732 C CA . PRO A 1 94 ? 17.943 11.028 -38.112 1.00 38.50 94 PRO A CA 1
ATOM 733 C C . PRO A 1 94 ? 19.090 12.047 -38.176 1.00 38.50 94 PRO A C 1
ATOM 735 O O . PRO A 1 94 ? 20.189 11.739 -38.634 1.00 38.50 94 PRO A O 1
ATOM 738 N N . ALA A 1 95 ? 18.865 13.246 -37.634 1.00 26.31 95 ALA A N 1
ATOM 739 C CA . ALA A 1 95 ? 19.918 14.220 -37.357 1.00 26.31 95 ALA A CA 1
ATOM 740 C C . ALA A 1 95 ? 19.766 14.780 -35.935 1.00 26.31 95 ALA A C 1
ATOM 742 O O . ALA A 1 95 ? 18.737 15.348 -35.573 1.00 26.31 95 ALA A O 1
ATOM 743 N N . ALA A 1 96 ? 20.812 14.609 -35.128 1.00 41.41 96 ALA A N 1
ATOM 744 C CA . ALA A 1 96 ? 20.918 15.136 -33.772 1.00 41.41 96 ALA A CA 1
ATOM 745 C C . ALA A 1 96 ? 20.993 16.680 -33.762 1.00 41.41 96 ALA A C 1
ATOM 747 O O . ALA A 1 96 ? 21.797 17.234 -34.519 1.00 41.41 96 ALA A O 1
ATOM 748 N N . PRO A 1 97 ? 20.276 17.400 -32.874 1.00 32.94 97 PRO A N 1
ATOM 749 C CA . PRO A 1 97 ? 20.502 18.832 -32.696 1.00 32.94 97 PRO A CA 1
ATOM 750 C C . PRO A 1 97 ? 21.466 19.133 -31.541 1.00 32.94 97 PRO A C 1
ATOM 752 O O . PRO A 1 97 ? 21.325 18.647 -30.419 1.00 32.94 97 PRO A O 1
ATOM 755 N N . LYS A 1 98 ? 22.448 19.985 -31.850 1.00 28.53 98 LYS A N 1
ATOM 756 C CA . LYS A 1 98 ? 23.471 20.541 -30.956 1.00 28.53 98 LYS A CA 1
ATOM 757 C C . LYS A 1 98 ? 22.908 21.625 -30.024 1.00 28.53 98 LYS A C 1
ATOM 759 O O . LYS A 1 98 ? 21.956 22.324 -30.355 1.00 28.53 98 LYS A O 1
ATOM 764 N N . MET A 1 99 ? 23.576 21.793 -28.881 1.00 37.09 99 MET A N 1
ATOM 765 C CA . MET A 1 99 ? 23.322 22.812 -27.856 1.00 37.09 99 MET A CA 1
ATOM 766 C C . MET A 1 99 ? 23.697 24.241 -28.294 1.00 37.09 99 MET A C 1
ATOM 768 O O . MET A 1 99 ? 24.806 24.457 -28.777 1.00 37.09 99 MET A O 1
ATOM 772 N N . THR A 1 100 ? 22.866 25.228 -27.936 1.00 28.66 100 THR A N 1
ATOM 773 C CA . THR A 1 100 ? 23.258 26.647 -27.774 1.00 28.66 100 THR A CA 1
ATOM 774 C C . THR A 1 100 ? 22.563 27.273 -26.551 1.00 28.66 100 THR A C 1
ATOM 776 O O . THR A 1 100 ? 21.367 27.087 -26.345 1.00 28.66 100 THR A O 1
ATOM 779 N N . LYS A 1 101 ? 23.336 27.990 -25.715 1.00 30.03 101 LYS A N 1
ATOM 780 C CA . LYS A 1 101 ? 22.918 28.768 -24.519 1.00 30.03 101 LYS A CA 1
ATOM 781 C C . LYS A 1 101 ? 22.762 30.279 -24.878 1.00 30.03 101 LYS A C 1
ATOM 783 O O . LYS A 1 101 ? 23.145 30.644 -25.982 1.00 30.03 101 LYS A O 1
ATOM 788 N N . PRO A 1 102 ? 22.442 31.199 -23.937 1.00 47.81 102 PRO A N 1
ATOM 789 C CA . PRO A 1 102 ? 21.137 31.422 -23.295 1.00 47.81 102 PRO A CA 1
ATOM 790 C C . PRO A 1 102 ? 20.704 32.919 -23.330 1.00 47.81 102 PRO A C 1
ATOM 792 O O . PRO A 1 102 ? 21.540 33.803 -23.496 1.00 47.81 102 PRO A O 1
ATOM 795 N N . LEU A 1 103 ? 19.436 33.238 -23.030 1.00 26.94 103 LEU A N 1
ATOM 796 C CA . LEU A 1 103 ? 19.032 34.599 -22.625 1.00 26.94 103 LEU A CA 1
ATOM 797 C C . LEU A 1 103 ? 18.132 34.564 -21.367 1.00 26.94 103 LEU A C 1
ATOM 799 O O . LEU A 1 103 ? 17.201 33.768 -21.275 1.00 26.94 103 LEU A O 1
ATOM 803 N N . LYS A 1 104 ? 18.493 35.396 -20.380 1.00 28.48 104 LYS A N 1
ATOM 804 C CA . LYS A 1 104 ? 17.845 35.716 -19.082 1.00 28.48 104 LYS A CA 1
ATOM 805 C C . LYS A 1 104 ? 16.764 36.800 -19.291 1.00 28.48 104 LYS A C 1
ATOM 807 O O . LYS A 1 104 ? 16.915 37.547 -20.246 1.00 28.48 104 LYS A O 1
ATOM 812 N N . THR A 1 105 ? 15.754 37.099 -18.465 1.00 32.47 105 THR A N 1
ATOM 813 C CA . THR A 1 105 ? 15.011 36.528 -17.315 1.00 32.47 105 THR A CA 1
ATOM 814 C C . THR A 1 105 ? 13.862 37.531 -17.057 1.00 32.47 105 THR A C 1
ATOM 816 O O . THR A 1 105 ? 14.158 38.715 -17.062 1.00 32.47 105 THR A O 1
ATOM 819 N N . GLU A 1 106 ? 12.617 37.088 -16.815 1.00 27.27 106 GLU A N 1
ATOM 820 C CA . GLU A 1 106 ? 11.660 37.560 -15.768 1.00 27.27 106 GLU A CA 1
ATOM 821 C C . GLU A 1 106 ? 10.265 36.934 -16.008 1.00 27.27 106 GLU A C 1
ATOM 823 O O . GLU A 1 106 ? 9.632 37.143 -17.032 1.00 27.27 106 GLU A O 1
ATOM 828 N N . GLN A 1 107 ? 9.941 35.859 -15.279 1.00 40.94 107 GLN A N 1
ATOM 829 C CA . GLN A 1 107 ? 9.032 35.794 -14.115 1.00 40.94 107 GLN A CA 1
ATOM 830 C C . GLN A 1 107 ? 7.529 35.690 -14.453 1.00 40.94 107 GLN A C 1
ATOM 832 O O . GLN A 1 107 ? 6.749 36.606 -14.233 1.00 40.94 107 GLN A O 1
ATOM 837 N N . VAL A 1 108 ? 7.118 34.480 -14.859 1.00 32.47 108 VAL A N 1
ATOM 838 C CA . VAL A 1 108 ? 5.785 33.914 -14.583 1.00 32.47 108 VAL A CA 1
ATOM 839 C C . VAL A 1 108 ? 6.003 32.484 -14.067 1.00 32.47 108 VAL A C 1
ATOM 841 O O . VAL A 1 108 ? 6.821 31.733 -14.599 1.00 32.47 108 VAL A O 1
ATOM 844 N N . ASN A 1 109 ? 5.366 32.157 -12.943 1.00 35.31 109 ASN A N 1
ATOM 845 C CA . ASN A 1 109 ? 5.682 31.020 -12.075 1.00 35.31 109 ASN A CA 1
ATOM 846 C C . ASN A 1 109 ? 5.718 29.656 -12.789 1.00 35.31 109 ASN A C 1
ATOM 848 O O . ASN A 1 109 ? 4.715 29.167 -13.299 1.00 35.31 109 ASN A O 1
ATOM 852 N N . LYS A 1 110 ? 6.888 29.007 -12.730 1.00 27.64 110 LYS A N 1
ATOM 853 C CA . LYS A 1 110 ? 7.132 27.627 -13.172 1.00 27.64 110 LYS A CA 1
ATOM 854 C C . LYS A 1 110 ? 6.243 26.629 -12.407 1.00 27.64 110 LYS A C 1
ATOM 856 O O . LYS A 1 110 ? 6.292 26.631 -11.172 1.00 27.64 110 LYS A O 1
ATOM 861 N N . PRO A 1 111 ? 5.567 25.675 -13.075 1.00 31.70 111 PRO A N 1
ATOM 862 C CA . PRO A 1 111 ? 5.242 24.406 -12.441 1.00 31.70 111 PRO A CA 1
ATOM 863 C C . PRO A 1 111 ? 6.566 23.734 -12.053 1.00 31.70 111 PRO A C 1
ATOM 865 O O . PRO A 1 111 ? 7.469 23.580 -12.878 1.00 31.70 111 PRO A O 1
ATOM 868 N N . LYS A 1 112 ? 6.724 23.397 -10.772 1.00 29.06 112 LYS A N 1
ATOM 869 C CA . LYS A 1 112 ? 7.886 22.642 -10.283 1.00 29.06 112 LYS A CA 1
ATOM 870 C C . LYS A 1 112 ? 7.977 21.306 -11.043 1.00 29.06 112 LYS A C 1
ATOM 872 O O . LYS A 1 112 ? 6.932 20.716 -11.311 1.00 29.06 112 LYS A O 1
ATOM 877 N N . PRO A 1 113 ? 9.187 20.810 -11.356 1.00 28.89 113 PRO A N 1
ATOM 878 C CA . PRO A 1 113 ? 9.354 19.541 -12.053 1.00 28.89 113 PRO A CA 1
ATOM 879 C C . PRO A 1 113 ? 8.725 18.430 -11.211 1.00 28.89 113 PRO A C 1
ATOM 881 O O . PRO A 1 113 ? 9.098 18.235 -10.048 1.00 28.89 113 PRO A O 1
ATOM 884 N N . VAL A 1 114 ? 7.748 17.727 -11.781 1.00 37.19 114 VAL A N 1
ATOM 885 C CA . VAL A 1 114 ? 7.222 16.503 -11.182 1.00 37.19 114 VAL A CA 1
ATOM 886 C C . VAL A 1 114 ? 8.331 15.475 -11.335 1.00 37.19 114 VAL A C 1
ATOM 888 O O . VAL A 1 114 ? 8.580 14.969 -12.423 1.00 37.19 114 VAL A O 1
ATOM 891 N N . LYS A 1 115 ? 9.066 15.239 -10.247 1.00 32.12 115 LYS A N 1
ATOM 892 C CA . LYS A 1 115 ? 9.976 14.103 -10.145 1.00 32.12 115 LYS A CA 1
ATOM 893 C C . LYS A 1 115 ? 9.143 12.857 -10.431 1.00 32.12 115 LYS A C 1
ATOM 895 O O . LYS A 1 115 ? 8.197 12.597 -9.684 1.00 32.12 115 LYS A O 1
ATOM 900 N N . SER A 1 116 ? 9.467 12.128 -11.495 1.00 37.78 116 SER A N 1
ATOM 901 C CA . SER A 1 116 ? 8.937 10.786 -11.717 1.00 37.78 116 SER A CA 1
ATOM 902 C C . SER A 1 116 ? 9.121 9.994 -10.419 1.00 37.78 116 SER A C 1
ATOM 904 O O . SER A 1 116 ? 10.202 10.075 -9.820 1.00 37.78 116 SER A O 1
ATOM 906 N N . PRO A 1 117 ? 8.079 9.323 -9.907 1.00 38.72 117 PRO A N 1
ATOM 907 C CA . PRO A 1 117 ? 8.204 8.589 -8.665 1.00 38.72 117 PRO A CA 1
ATOM 908 C C . PRO A 1 117 ? 9.300 7.535 -8.823 1.00 38.72 117 PRO A C 1
ATOM 910 O O . PRO A 1 117 ? 9.286 6.752 -9.763 1.00 38.72 117 PRO A O 1
ATOM 913 N N . LEU A 1 118 ? 10.271 7.556 -7.908 1.00 41.66 118 LEU A N 1
ATOM 914 C CA . LEU A 1 118 ? 11.486 6.730 -7.923 1.00 41.66 118 LEU A CA 1
ATOM 915 C C . LEU A 1 118 ? 11.193 5.211 -7.847 1.00 41.66 118 LEU A C 1
ATOM 917 O O . LEU A 1 118 ? 12.114 4.404 -7.882 1.00 41.66 118 LEU A O 1
ATOM 921 N N . HIS A 1 119 ? 9.917 4.833 -7.714 1.00 48.28 119 HIS A N 1
ATOM 922 C CA . HIS A 1 119 ? 9.422 3.472 -7.571 1.00 48.28 119 HIS A CA 1
ATOM 923 C C . HIS A 1 119 ? 8.041 3.332 -8.242 1.00 48.28 119 HIS A C 1
ATOM 925 O O . HIS A 1 119 ? 7.240 4.272 -8.143 1.00 48.28 119 HIS A O 1
ATOM 931 N N . PRO A 1 120 ? 7.739 2.178 -8.871 1.00 60.91 120 PRO A N 1
ATOM 932 C CA . PRO A 1 120 ? 6.425 1.895 -9.446 1.00 60.91 120 PRO A CA 1
ATOM 933 C C . PRO A 1 120 ? 5.318 1.997 -8.388 1.00 60.91 120 PRO A C 1
ATOM 935 O O . PRO A 1 120 ? 5.555 1.806 -7.187 1.00 60.91 120 PRO A O 1
ATOM 938 N N . GLU A 1 121 ? 4.103 2.336 -8.827 1.00 68.81 121 GLU A N 1
ATOM 939 C CA . GLU A 1 121 ? 2.942 2.407 -7.940 1.00 68.81 121 GLU A CA 1
ATOM 940 C C . GLU A 1 121 ? 2.750 1.053 -7.242 1.00 68.81 121 GLU A C 1
ATOM 942 O O . GLU A 1 121 ? 2.551 0.016 -7.867 1.00 68.81 121 GLU A O 1
ATOM 947 N N . SER A 1 122 ? 2.852 1.060 -5.918 1.00 80.06 122 SER A N 1
ATOM 948 C CA . SER A 1 122 ? 2.649 -0.111 -5.079 1.00 80.06 122 SER A CA 1
ATOM 949 C C . SER A 1 122 ? 1.160 -0.290 -4.806 1.00 80.06 122 SER A C 1
ATOM 951 O O . SER A 1 122 ? 0.476 0.653 -4.393 1.00 80.06 122 SER A O 1
ATOM 953 N N . MET A 1 123 ? 0.676 -1.516 -4.988 1.00 84.81 123 MET A N 1
ATOM 954 C CA . MET A 1 123 ? -0.703 -1.909 -4.722 1.00 84.81 123 MET A CA 1
ATOM 955 C C . MET A 1 123 ? -0.749 -2.998 -3.652 1.00 84.81 123 MET A C 1
ATOM 957 O O . MET A 1 123 ? 0.031 -3.945 -3.687 1.00 84.81 123 MET A O 1
ATOM 961 N N . TYR A 1 124 ? -1.681 -2.853 -2.714 1.00 88.19 124 TYR A N 1
ATOM 962 C CA . TYR A 1 124 ? -2.019 -3.879 -1.733 1.00 88.19 124 TYR A CA 1
ATOM 963 C C . TYR A 1 124 ? -3.517 -4.156 -1.771 1.00 88.19 124 TYR A C 1
ATOM 965 O O . TYR A 1 124 ? -4.318 -3.220 -1.750 1.00 88.19 124 TYR A O 1
ATOM 973 N N . PHE A 1 125 ? -3.888 -5.429 -1.772 1.00 88.44 125 PHE A N 1
ATOM 974 C CA . PHE A 1 125 ? -5.248 -5.878 -1.520 1.00 88.44 125 PHE A CA 1
ATOM 975 C C . PHE A 1 125 ? -5.527 -5.917 -0.022 1.00 88.44 125 PHE A C 1
ATOM 977 O O . PHE A 1 125 ? -4.660 -6.277 0.779 1.00 88.44 125 PHE A O 1
ATOM 984 N N . VAL A 1 126 ? -6.755 -5.557 0.344 1.00 89.12 126 VAL A N 1
ATOM 985 C CA . VAL A 1 126 ? -7.263 -5.616 1.712 1.00 89.12 126 VAL A CA 1
ATOM 986 C C . VAL A 1 126 ? -8.129 -6.861 1.850 1.00 89.12 126 VAL A C 1
ATOM 988 O O . VAL A 1 126 ? -9.273 -6.893 1.401 1.00 89.12 126 VAL A O 1
ATOM 991 N N . ASN A 1 127 ? -7.587 -7.905 2.470 1.00 88.00 127 ASN A N 1
ATOM 992 C CA . ASN A 1 127 ? -8.291 -9.166 2.684 1.00 88.00 127 ASN A CA 1
ATOM 993 C C . ASN A 1 127 ? -9.093 -9.082 3.986 1.00 88.00 127 ASN A C 1
ATOM 995 O O . ASN A 1 127 ? -8.619 -9.438 5.067 1.00 88.00 127 ASN A O 1
ATOM 999 N N . ARG A 1 128 ? -10.308 -8.541 3.877 1.00 84.50 128 ARG A N 1
ATOM 1000 C CA . ARG A 1 128 ? -11.146 -8.101 5.006 1.00 84.50 128 ARG A CA 1
ATOM 1001 C C . ARG A 1 128 ? -11.694 -9.242 5.868 1.00 84.50 128 ARG A C 1
ATOM 1003 O O . ARG A 1 128 ? -12.215 -8.968 6.942 1.00 84.50 128 ARG A O 1
ATOM 1010 N N . ARG A 1 129 ? -11.579 -10.501 5.424 1.00 83.19 129 ARG A N 1
ATOM 1011 C CA . ARG A 1 129 ? -11.980 -11.694 6.195 1.00 83.19 129 ARG A CA 1
ATOM 1012 C C . ARG A 1 129 ? -10.806 -12.405 6.874 1.00 83.19 129 ARG A C 1
ATOM 1014 O O . ARG A 1 129 ? -10.995 -13.433 7.524 1.00 83.19 129 ARG A O 1
ATOM 1021 N N . CYS A 1 130 ? -9.589 -11.883 6.743 1.00 85.12 130 CYS A N 1
ATOM 1022 C CA . CYS A 1 130 ? -8.470 -12.303 7.579 1.00 85.12 130 CYS A CA 1
ATOM 1023 C C . CYS A 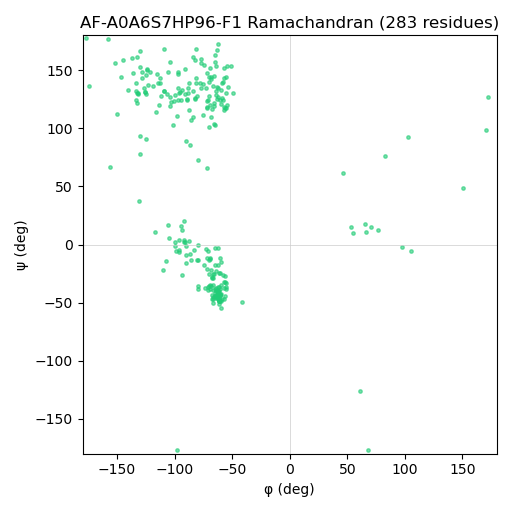1 130 ? -8.672 -11.834 9.031 1.00 85.12 130 CYS A C 1
ATOM 1025 O O . CYS A 1 130 ? -9.289 -10.802 9.278 1.00 85.12 130 CYS A O 1
ATOM 1027 N N . CYS A 1 131 ? -8.108 -12.573 9.993 1.00 86.69 131 CYS A N 1
ATOM 1028 C CA . CYS A 1 131 ? -8.182 -12.215 11.409 1.00 86.69 131 CYS A CA 1
ATOM 1029 C C . CYS A 1 131 ? -7.582 -10.819 11.646 1.00 86.69 131 CYS A C 1
ATOM 1031 O O . CYS A 1 131 ? -6.438 -10.548 11.277 1.00 86.69 131 CYS A O 1
ATOM 1033 N N . CYS A 1 132 ? -8.361 -9.931 12.248 1.00 83.25 132 CYS A N 1
ATOM 1034 C CA . CYS A 1 132 ? -8.067 -8.506 12.407 1.00 83.25 132 CYS A CA 1
ATOM 1035 C C . CYS A 1 132 ? -7.515 -8.152 13.806 1.00 83.25 132 CYS A C 1
ATOM 1037 O O . CYS A 1 132 ? -7.161 -7.000 14.047 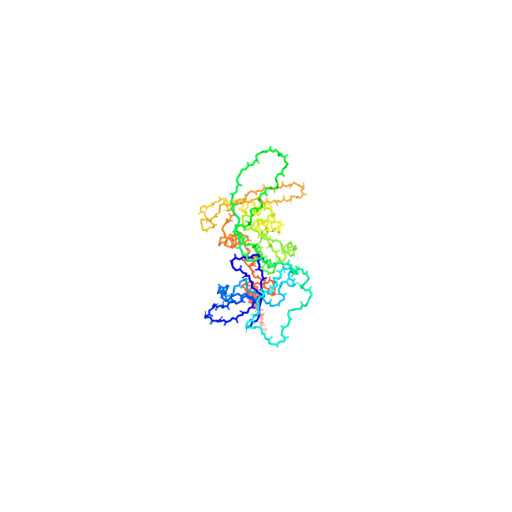1.00 83.25 132 CYS A O 1
ATOM 1039 N N . GLY A 1 133 ? -7.394 -9.134 14.706 1.00 86.94 133 GLY A N 1
ATOM 1040 C CA . GLY A 1 133 ? -6.892 -8.936 16.067 1.00 86.94 133 GLY A CA 1
ATOM 1041 C C . GLY A 1 133 ? -7.827 -8.106 16.965 1.00 86.94 133 GLY A C 1
ATOM 1042 O O . GLY A 1 133 ? -8.911 -7.710 16.551 1.00 86.94 133 GLY A O 1
ATOM 1043 N N . PRO A 1 134 ? -7.419 -7.819 18.215 1.00 89.69 134 PRO A N 1
ATOM 1044 C CA . PRO A 1 134 ? -8.288 -7.181 19.212 1.00 89.69 134 PRO A CA 1
ATOM 1045 C C . PRO A 1 134 ? -8.430 -5.659 19.050 1.00 89.69 134 PRO A C 1
ATOM 1047 O O . PRO A 1 134 ? -9.267 -5.041 19.704 1.00 89.69 134 PRO A O 1
ATOM 1050 N N . TYR A 1 135 ? -7.581 -5.025 18.236 1.00 91.25 135 TYR A N 1
ATOM 1051 C CA . TYR A 1 135 ? -7.552 -3.566 18.099 1.00 91.25 135 TYR A CA 1
ATOM 1052 C C . TYR A 1 135 ? -8.419 -3.047 16.948 1.00 91.25 135 TYR A C 1
ATOM 1054 O O . TYR A 1 135 ? -8.837 -1.883 16.975 1.00 91.25 135 TYR A O 1
ATOM 1062 N N . LEU A 1 136 ? -8.652 -3.867 15.920 1.00 90.81 136 LEU A N 1
ATOM 1063 C CA . LEU A 1 136 ? -9.425 -3.481 14.744 1.00 90.81 136 LEU A CA 1
ATOM 1064 C C . LEU A 1 136 ? -10.906 -3.808 14.921 1.00 90.81 136 LEU A C 1
ATOM 1066 O O . LEU A 1 136 ? -11.269 -4.735 15.632 1.00 90.81 136 LEU A O 1
ATOM 1070 N N . ASN A 1 137 ? -11.758 -3.018 14.270 1.00 90.12 137 ASN A N 1
ATOM 1071 C CA . ASN A 1 137 ? -13.193 -3.253 14.240 1.00 90.12 137 ASN A CA 1
ATOM 1072 C C . ASN A 1 137 ? -13.595 -3.829 12.877 1.00 90.12 137 ASN A C 1
ATOM 1074 O O . ASN A 1 137 ? -13.451 -3.153 11.855 1.00 90.12 137 ASN A O 1
ATOM 1078 N N . ASP A 1 138 ? -14.157 -5.034 12.868 1.00 85.81 138 ASP A N 1
ATOM 1079 C CA . ASP A 1 138 ? -14.544 -5.773 11.657 1.00 85.81 138 ASP A CA 1
ATOM 1080 C C . ASP A 1 138 ? -15.508 -4.979 10.777 1.00 85.81 138 ASP A C 1
ATOM 1082 O O . ASP A 1 138 ? -15.327 -4.866 9.564 1.00 85.81 138 ASP A O 1
ATOM 1086 N N . ALA A 1 139 ? -16.509 -4.345 11.392 1.00 87.25 139 ALA A N 1
ATOM 1087 C CA . ALA A 1 139 ? -17.516 -3.571 10.676 1.00 87.25 139 ALA A CA 1
ATOM 1088 C C . ALA A 1 139 ? -16.934 -2.305 10.025 1.00 87.25 139 ALA A C 1
ATOM 1090 O O . ALA A 1 139 ? -17.451 -1.841 9.006 1.00 87.25 139 ALA A O 1
ATOM 1091 N N . LYS A 1 140 ? -15.864 -1.728 10.588 1.00 89.12 140 LYS A N 1
ATOM 1092 C CA . LYS A 1 140 ? -15.122 -0.627 9.953 1.00 89.12 140 LYS A CA 1
ATOM 1093 C C . LYS A 1 140 ? -14.169 -1.146 8.882 1.00 89.12 140 LYS A C 1
ATOM 1095 O O . LYS A 1 140 ? -14.075 -0.522 7.829 1.00 89.12 140 LYS A O 1
ATOM 1100 N N . LEU A 1 141 ? -13.524 -2.290 9.113 1.00 84.88 141 LEU A N 1
ATOM 1101 C CA . LEU A 1 141 ? -12.614 -2.923 8.158 1.00 84.88 141 LEU A CA 1
ATOM 1102 C C . LEU A 1 141 ? -13.330 -3.291 6.851 1.00 84.88 141 LEU A C 1
ATOM 1104 O O . LEU A 1 141 ? -12.796 -3.066 5.768 1.00 84.88 141 LEU A O 1
ATOM 1108 N N . LEU A 1 142 ? -14.578 -3.761 6.938 1.00 85.25 142 LEU A N 1
ATOM 1109 C CA . LEU A 1 142 ? -15.416 -4.058 5.772 1.00 85.25 142 LEU A CA 1
ATOM 1110 C C . LEU A 1 142 ? -15.696 -2.830 4.885 1.00 85.25 142 LEU A C 1
ATOM 1112 O O . LEU A 1 142 ? -15.948 -2.983 3.692 1.00 85.25 142 LEU A O 1
ATOM 1116 N N . LYS A 1 143 ? -15.619 -1.615 5.446 1.00 87.44 143 LYS A N 1
ATOM 1117 C CA . LYS A 1 143 ? -15.832 -0.345 4.727 1.00 87.44 143 LYS A CA 1
ATOM 1118 C C . LYS A 1 143 ? -14.563 0.191 4.061 1.00 87.44 143 LYS A C 1
ATOM 1120 O O . LYS A 1 143 ? -14.634 1.181 3.335 1.00 87.44 143 LYS A O 1
ATOM 1125 N N . ILE A 1 144 ? -13.405 -0.416 4.325 1.00 88.25 144 ILE A N 1
ATOM 1126 C CA . ILE A 1 144 ? -12.140 -0.047 3.684 1.00 88.25 144 ILE A CA 1
ATOM 1127 C C . ILE A 1 144 ? -12.186 -0.467 2.203 1.00 88.25 144 ILE A C 1
ATOM 1129 O O . ILE A 1 144 ? -12.749 -1.522 1.890 1.00 88.25 144 ILE A O 1
ATOM 1133 N N . PRO A 1 145 ? -11.593 0.321 1.281 1.00 87.19 145 PRO A N 1
ATOM 1134 C CA . PRO A 1 145 ? -11.429 -0.092 -0.111 1.00 87.19 145 PRO A CA 1
ATOM 1135 C C . PRO A 1 145 ? -10.682 -1.425 -0.240 1.00 87.19 145 PRO A C 1
ATOM 1137 O O . PRO A 1 145 ? -9.721 -1.681 0.479 1.00 87.19 145 PRO A O 1
ATOM 1140 N N . GLU A 1 146 ? -11.075 -2.242 -1.219 1.00 84.44 146 GLU A N 1
ATOM 1141 C CA . GLU A 1 146 ? -10.454 -3.552 -1.485 1.00 84.44 146 GLU A CA 1
ATOM 1142 C C . GLU A 1 146 ? -8.992 -3.462 -1.914 1.00 84.44 146 GLU A C 1
ATOM 1144 O O . GLU A 1 146 ? -8.241 -4.422 -1.770 1.00 84.44 146 GLU A O 1
ATOM 1149 N N . THR A 1 147 ? -8.585 -2.309 -2.439 1.00 88.06 147 THR A N 1
ATOM 1150 C CA . THR A 1 147 ? -7.221 -2.056 -2.891 1.00 88.06 147 THR A CA 1
ATOM 1151 C C . THR A 1 147 ? -6.732 -0.716 -2.381 1.00 88.06 147 THR A C 1
ATOM 1153 O O . THR A 1 147 ? -7.441 0.291 -2.466 1.00 88.06 147 THR A O 1
ATOM 1156 N N . VAL A 1 148 ? -5.481 -0.677 -1.943 1.00 90.38 148 VAL A N 1
ATOM 1157 C CA . VAL A 1 148 ? -4.759 0.546 -1.606 1.00 90.38 148 VAL A CA 1
ATOM 1158 C C . VAL A 1 148 ? -3.621 0.710 -2.599 1.00 90.38 148 VAL A C 1
ATOM 1160 O O . VAL A 1 148 ? -2.746 -0.147 -2.684 1.00 90.38 148 VAL A O 1
ATOM 1163 N N . LYS A 1 149 ? -3.633 1.820 -3.339 1.00 89.19 149 LYS A N 1
ATOM 1164 C CA . LYS A 1 149 ? -2.581 2.186 -4.294 1.00 89.19 149 LYS A CA 1
ATOM 1165 C C . LYS A 1 149 ? -1.820 3.413 -3.820 1.00 89.19 149 LYS A C 1
ATOM 1167 O O . LYS A 1 149 ? -2.405 4.339 -3.238 1.00 89.19 149 LYS A O 1
ATOM 1172 N N . GLY A 1 150 ? -0.519 3.444 -4.052 1.00 86.25 150 GLY A N 1
ATOM 1173 C CA . GLY A 1 150 ? 0.314 4.573 -3.679 1.00 86.25 150 GLY A CA 1
ATOM 1174 C C . GLY A 1 150 ? 1.755 4.399 -4.114 1.00 86.25 150 GLY A C 1
ATOM 1175 O O . GLY A 1 150 ? 2.150 3.375 -4.648 1.00 86.25 150 GLY A O 1
ATOM 1176 N N . VAL A 1 151 ? 2.559 5.415 -3.854 1.00 83.94 151 VAL A N 1
ATOM 1177 C CA . VAL A 1 151 ? 3.943 5.487 -4.315 1.00 83.94 151 VAL A CA 1
ATOM 1178 C C . VAL A 1 151 ? 4.885 5.454 -3.118 1.00 83.94 151 VAL A C 1
ATOM 1180 O O . VAL A 1 151 ? 4.640 6.124 -2.110 1.00 83.94 151 VAL A O 1
ATOM 1183 N N . LEU A 1 152 ? 5.993 4.723 -3.229 1.00 77.25 152 LEU A N 1
ATOM 1184 C CA . LEU A 1 152 ? 7.057 4.765 -2.229 1.00 77.25 152 LEU A CA 1
ATOM 1185 C C . LEU A 1 152 ? 7.790 6.112 -2.268 1.00 77.25 152 LEU A C 1
ATOM 1187 O O . LEU A 1 152 ? 8.211 6.574 -3.324 1.00 77.25 152 LEU A O 1
ATOM 1191 N N . GLY A 1 153 ? 7.918 6.768 -1.113 1.00 70.50 153 GLY A N 1
ATOM 1192 C CA . GLY A 1 153 ? 8.527 8.102 -1.040 1.00 70.50 153 GLY A CA 1
ATOM 1193 C C . GLY A 1 153 ? 7.712 9.199 -1.742 1.00 70.50 153 GLY A C 1
ATOM 1194 O O . GLY A 1 153 ? 8.201 10.316 -1.903 1.00 70.50 153 GLY A O 1
ATOM 1195 N N . GLY A 1 154 ? 6.469 8.901 -2.147 1.00 69.00 154 GLY A N 1
ATOM 1196 C CA . GLY A 1 154 ? 5.528 9.893 -2.656 1.00 69.00 154 GLY A CA 1
ATOM 1197 C C . GLY A 1 154 ? 5.188 10.948 -1.601 1.00 69.00 154 GLY A C 1
ATOM 1198 O O . GLY A 1 154 ? 5.546 10.819 -0.427 1.00 69.00 154 GLY A O 1
ATOM 1199 N N . SER A 1 155 ? 4.460 11.993 -2.011 1.00 79.25 155 SER A N 1
ATOM 1200 C CA . SER A 1 155 ? 3.928 12.976 -1.060 1.00 79.25 155 SER A CA 1
ATOM 1201 C C . SER A 1 155 ? 3.177 12.271 0.066 1.00 79.25 155 SER A C 1
ATOM 1203 O O . SER A 1 155 ? 2.623 11.193 -0.147 1.00 79.25 155 SER A O 1
ATOM 1205 N N . ASP A 1 156 ? 3.113 12.896 1.241 1.00 76.19 156 ASP A N 1
ATOM 1206 C CA . ASP A 1 156 ? 2.431 12.347 2.414 1.00 76.19 156 ASP A CA 1
ATOM 1207 C C . ASP A 1 156 ? 1.096 11.678 2.031 1.00 76.19 156 ASP A C 1
ATOM 1209 O O . ASP A 1 156 ? 0.895 10.503 2.299 1.00 76.19 156 ASP A O 1
ATOM 1213 N N . LYS A 1 157 ? 0.236 12.354 1.262 1.00 80.81 157 LYS A N 1
ATOM 1214 C CA . LYS A 1 157 ? -1.071 11.820 0.834 1.00 80.81 157 LYS A CA 1
ATOM 1215 C C . LYS A 1 157 ? -1.007 10.618 -0.122 1.00 80.81 157 LYS A C 1
ATOM 1217 O O . LYS A 1 157 ? -1.931 9.810 -0.116 1.00 80.81 157 LYS A O 1
ATOM 1222 N N . ASN A 1 158 ? 0.040 10.501 -0.936 1.00 84.06 158 ASN A N 1
ATOM 1223 C CA . ASN A 1 158 ? 0.213 9.421 -1.912 1.00 84.06 158 ASN A CA 1
ATOM 1224 C C . ASN A 1 158 ? 1.126 8.289 -1.429 1.00 84.06 158 ASN A C 1
ATOM 1226 O O . ASN A 1 158 ? 1.219 7.271 -2.112 1.00 84.06 158 ASN A O 1
ATOM 1230 N N . ASN A 1 159 ? 1.752 8.427 -0.261 1.00 90.31 159 ASN A N 1
ATOM 1231 C CA . ASN A 1 159 ? 2.620 7.405 0.304 1.00 90.31 159 ASN A CA 1
ATOM 1232 C C . ASN A 1 159 ? 1.827 6.136 0.667 1.00 90.31 159 ASN A C 1
ATOM 1234 O O . ASN A 1 159 ? 0.886 6.190 1.464 1.00 90.31 159 ASN A O 1
ATOM 1238 N N . ILE A 1 160 ? 2.214 4.993 0.092 1.00 90.81 160 ILE A N 1
ATOM 1239 C CA . ILE A 1 160 ? 1.494 3.723 0.275 1.00 90.81 160 ILE A CA 1
ATOM 1240 C C . ILE A 1 160 ? 1.467 3.268 1.739 1.00 90.81 160 ILE A C 1
ATOM 1242 O O . ILE A 1 160 ? 0.404 2.932 2.257 1.00 90.81 160 ILE A O 1
ATOM 1246 N N . VAL A 1 161 ? 2.602 3.346 2.442 1.00 92.38 161 VAL A N 1
ATOM 1247 C CA . VAL A 1 161 ? 2.690 2.942 3.851 1.00 92.38 161 VAL A CA 1
ATOM 1248 C C . VAL A 1 161 ? 1.799 3.833 4.705 1.00 92.38 161 VAL A C 1
ATOM 1250 O O . VAL A 1 161 ? 1.016 3.326 5.507 1.00 92.38 161 VAL A O 1
ATOM 1253 N N . ARG A 1 162 ? 1.833 5.157 4.490 1.00 94.12 162 ARG A N 1
ATOM 1254 C CA . ARG A 1 162 ? 0.926 6.075 5.193 1.00 94.12 162 ARG A CA 1
ATOM 1255 C C . ARG A 1 162 ? -0.532 5.698 4.959 1.00 94.12 162 ARG A C 1
ATOM 1257 O O . ARG A 1 162 ? -1.286 5.673 5.925 1.00 94.12 162 ARG A O 1
ATOM 1264 N N . LYS A 1 163 ? -0.943 5.430 3.715 1.00 94.31 163 LYS A N 1
ATOM 1265 C CA . LYS A 1 163 ? -2.333 5.056 3.408 1.00 94.31 163 LYS A CA 1
ATOM 1266 C C . LYS A 1 163 ? -2.748 3.799 4.175 1.00 94.31 163 LYS A C 1
ATOM 1268 O O . LYS A 1 163 ? -3.790 3.822 4.824 1.00 94.31 163 LYS A O 1
ATOM 1273 N N . CYS A 1 164 ? -1.916 2.757 4.184 1.00 94.06 164 CYS A N 1
ATOM 1274 C CA . CYS A 1 164 ? -2.183 1.534 4.946 1.00 94.06 164 CYS A CA 1
ATOM 1275 C C . CYS A 1 164 ? -2.306 1.813 6.455 1.00 94.06 164 CYS A C 1
ATOM 1277 O O . CYS A 1 164 ? -3.297 1.428 7.076 1.00 94.06 164 CYS A O 1
ATOM 1279 N N . LEU A 1 165 ? -1.359 2.557 7.040 1.00 95.25 165 LEU A N 1
ATOM 1280 C CA . LEU A 1 165 ? -1.401 2.943 8.457 1.00 95.25 165 LEU A CA 1
ATOM 1281 C C . LEU A 1 165 ? -2.640 3.782 8.799 1.00 95.25 165 LEU A C 1
ATOM 1283 O O . LEU A 1 165 ? -3.284 3.565 9.822 1.00 95.25 165 LEU A O 1
ATOM 1287 N N . GLN A 1 166 ? -2.993 4.733 7.936 1.00 95.94 166 GLN A N 1
ATOM 1288 C CA . GLN A 1 166 ? -4.142 5.615 8.109 1.00 95.94 166 GLN A CA 1
ATOM 1289 C C . GLN A 1 166 ? -5.457 4.823 8.123 1.00 95.94 166 GLN A C 1
ATOM 1291 O O . GLN A 1 166 ? -6.337 5.111 8.940 1.00 95.94 166 GLN A O 1
ATOM 1296 N N . LEU A 1 167 ? -5.583 3.816 7.254 1.00 95.19 167 LEU A N 1
ATOM 1297 C CA . LEU A 1 167 ? -6.739 2.920 7.199 1.00 95.19 167 LEU A CA 1
ATOM 1298 C C . LEU A 1 167 ? -6.828 2.027 8.440 1.00 95.19 167 LEU A C 1
ATOM 1300 O O . LEU A 1 167 ? -7.901 1.927 9.032 1.00 95.19 167 LEU A O 1
ATOM 1304 N N . LEU A 1 168 ? -5.706 1.459 8.888 1.00 94.44 168 LEU A N 1
ATOM 1305 C CA . LEU A 1 168 ? -5.641 0.660 10.118 1.00 94.44 168 LEU A CA 1
ATOM 1306 C C . LEU A 1 168 ? -6.061 1.471 11.348 1.00 94.44 168 LEU A C 1
ATOM 1308 O O . LEU A 1 168 ? -6.923 1.050 12.116 1.00 94.44 168 LEU A O 1
ATOM 1312 N N . VAL A 1 169 ? -5.508 2.675 11.507 1.00 95.56 169 VAL A N 1
ATOM 1313 C CA . VAL A 1 169 ? -5.820 3.544 12.648 1.00 95.56 169 VAL A CA 1
ATOM 1314 C C . VAL A 1 169 ? -7.290 3.964 12.634 1.00 95.56 169 VAL A C 1
ATOM 1316 O O . VAL A 1 169 ? -7.962 3.885 13.661 1.00 95.56 169 VAL A O 1
ATOM 1319 N N . THR A 1 170 ? -7.825 4.387 11.487 1.00 94.06 170 THR A N 1
ATOM 1320 C CA . THR A 1 170 ? -9.227 4.847 11.396 1.00 94.06 170 THR A CA 1
ATOM 1321 C C . THR A 1 170 ? -10.246 3.721 11.541 1.00 94.06 170 THR A C 1
ATOM 1323 O O . THR A 1 170 ? -11.357 3.966 12.014 1.00 94.06 170 THR A O 1
ATOM 1326 N N . SER A 1 171 ? -9.853 2.492 11.211 1.00 92.75 171 SER A N 1
ATOM 1327 C CA . SER A 1 171 ? -10.709 1.305 11.312 1.00 92.75 171 SER A CA 1
ATOM 1328 C C . SER A 1 171 ? -10.595 0.588 12.655 1.00 92.75 171 SER A C 1
ATOM 1330 O O . SER A 1 171 ? -11.258 -0.421 12.875 1.00 92.75 171 SER A O 1
ATOM 1332 N N . SER A 1 172 ? -9.792 1.121 13.574 1.00 93.69 172 SER A N 1
ATOM 1333 C CA . SER A 1 172 ? -9.662 0.578 14.922 1.00 93.69 172 SER A CA 1
ATOM 1334 C C . SER A 1 172 ? -10.831 0.935 15.839 1.00 93.69 172 SER A C 1
ATOM 1336 O O . SER A 1 172 ? -11.582 1.895 15.607 1.00 93.69 172 SER A O 1
ATOM 1338 N N . GLU A 1 173 ? -10.984 0.156 16.908 1.00 91.88 173 GLU A N 1
ATOM 1339 C CA . GLU A 1 173 ? -11.987 0.410 17.944 1.00 91.88 173 GLU A CA 1
ATOM 1340 C C . GLU A 1 173 ? -11.681 1.721 18.681 1.00 91.88 173 GLU A C 1
ATOM 1342 O O . GLU A 1 173 ? -12.542 2.591 18.829 1.00 91.88 173 GLU A O 1
ATOM 1347 N N . ASN A 1 174 ? -10.404 1.920 19.029 1.00 93.25 174 ASN A N 1
ATOM 1348 C CA . ASN A 1 174 ? -9.889 3.143 19.634 1.00 93.25 174 ASN A CA 1
ATOM 1349 C C . ASN A 1 174 ? -8.711 3.721 18.817 1.00 93.25 174 ASN A C 1
ATOM 1351 O O . ASN A 1 174 ? -7.549 3.421 19.114 1.00 93.25 174 ASN A O 1
ATOM 1355 N N . PRO A 1 175 ? -8.990 4.610 17.837 1.00 94.31 175 PRO A N 1
ATOM 1356 C CA . PRO A 1 175 ? -7.973 5.208 16.966 1.00 94.31 175 PRO A CA 1
ATOM 1357 C C . PRO A 1 175 ? -6.866 5.951 17.698 1.00 94.31 175 PRO A C 1
ATOM 1359 O O . PRO A 1 175 ? -5.727 5.957 17.242 1.00 94.31 175 PRO A O 1
ATOM 1362 N N . LYS A 1 176 ? -7.175 6.568 18.843 1.00 94.12 176 LYS A N 1
ATOM 1363 C CA . LYS A 1 176 ? -6.170 7.269 19.646 1.00 94.12 176 LYS A CA 1
ATOM 1364 C C . LYS A 1 176 ? -5.171 6.285 20.253 1.00 94.12 176 LYS A C 1
ATOM 1366 O O . LYS A 1 176 ? -3.974 6.507 20.131 1.00 94.12 176 LYS A O 1
ATOM 1371 N N . ASN A 1 177 ? -5.667 5.194 20.838 1.00 94.62 177 ASN A N 1
A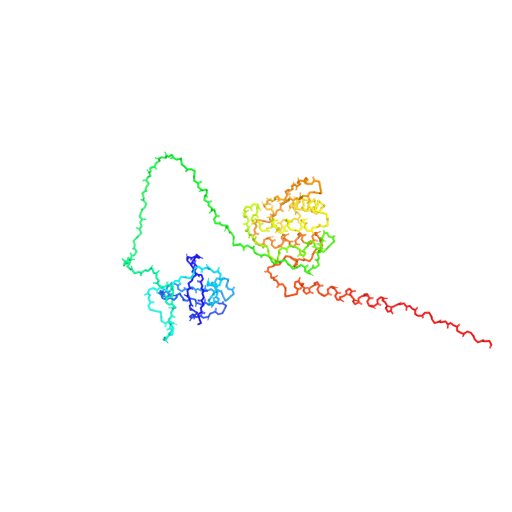TOM 1372 C CA . ASN A 1 177 ? -4.823 4.157 21.432 1.00 94.62 177 ASN A CA 1
ATOM 1373 C C . ASN A 1 177 ? -3.906 3.506 20.386 1.00 94.62 177 ASN A C 1
ATOM 1375 O O . ASN A 1 177 ? -2.698 3.428 20.581 1.00 94.62 177 ASN A O 1
ATOM 1379 N N . VAL A 1 178 ? -4.467 3.110 19.238 1.00 95.38 178 VAL A N 1
ATOM 1380 C CA . VAL A 1 178 ? -3.686 2.503 18.147 1.00 95.38 178 VAL A CA 1
ATOM 1381 C C . VAL A 1 178 ? -2.643 3.478 17.600 1.00 95.38 178 VAL A C 1
ATOM 1383 O O . VAL A 1 178 ? -1.505 3.087 17.349 1.00 95.38 178 VAL A O 1
ATOM 1386 N N . LEU A 1 179 ? -2.990 4.759 17.455 1.00 94.94 179 LEU A N 1
ATOM 1387 C CA . LEU A 1 179 ? -2.040 5.773 17.009 1.00 94.94 179 LEU A CA 1
ATOM 1388 C C . LEU A 1 179 ? -0.886 5.970 18.002 1.00 94.94 179 LEU A C 1
ATOM 1390 O O . LEU A 1 179 ? 0.269 6.023 17.582 1.00 94.94 179 LEU A O 1
ATOM 1394 N N . ASP A 1 180 ? -1.184 6.064 19.299 1.00 92.88 180 ASP A N 1
ATOM 1395 C CA . ASP A 1 180 ? -0.163 6.216 20.339 1.00 92.88 180 ASP A CA 1
ATOM 1396 C C . ASP A 1 180 ? 0.747 4.965 20.407 1.00 92.88 180 ASP A C 1
ATOM 1398 O O . ASP A 1 180 ? 1.967 5.107 20.525 1.00 92.88 180 ASP A O 1
ATOM 1402 N N . LEU A 1 181 ? 0.189 3.761 20.217 1.00 93.62 181 LEU A N 1
ATOM 1403 C CA . LEU A 1 181 ? 0.937 2.500 20.132 1.00 93.62 181 LEU A CA 1
ATOM 1404 C C . LEU A 1 181 ? 1.923 2.487 18.951 1.00 93.62 181 LEU A C 1
ATOM 1406 O O . LEU A 1 181 ? 3.104 2.193 19.138 1.00 93.62 181 LEU A O 1
ATOM 1410 N N . LEU A 1 182 ? 1.471 2.862 17.748 1.00 93.56 182 LEU A N 1
ATOM 1411 C CA . LEU A 1 182 ? 2.335 2.946 16.562 1.00 93.56 182 LEU A CA 1
ATOM 1412 C C . LEU A 1 182 ? 3.442 3.987 16.737 1.00 93.56 182 LEU A C 1
ATOM 1414 O O . LEU A 1 182 ? 4.590 3.747 16.362 1.00 93.56 182 LEU A O 1
ATOM 1418 N N . CYS A 1 183 ? 3.113 5.143 17.316 1.00 91.56 183 CYS A N 1
ATOM 1419 C CA . CYS A 1 183 ? 4.108 6.163 17.614 1.00 91.56 183 CYS A CA 1
ATOM 1420 C C . CYS A 1 183 ? 5.170 5.646 18.580 1.00 91.56 183 CYS A C 1
ATOM 1422 O O . CYS A 1 183 ? 6.346 5.898 18.346 1.00 91.56 183 CYS A O 1
ATOM 1424 N N . HIS A 1 184 ? 4.783 4.927 19.633 1.00 89.56 184 HIS A N 1
ATOM 1425 C CA . HIS A 1 184 ? 5.731 4.392 20.603 1.00 89.56 184 HIS A CA 1
ATOM 1426 C C . HIS A 1 184 ? 6.637 3.310 19.995 1.00 89.56 184 HIS A C 1
ATOM 1428 O O . HIS A 1 184 ? 7.858 3.380 20.150 1.00 89.56 184 HIS A O 1
ATOM 1434 N N . GLU A 1 185 ? 6.060 2.350 19.268 1.00 88.69 185 GLU A N 1
ATOM 1435 C CA . GLU A 1 185 ? 6.795 1.207 18.712 1.00 88.69 185 GLU A CA 1
ATOM 1436 C C . GLU A 1 185 ? 7.803 1.645 17.637 1.00 88.69 185 GLU A C 1
ATOM 1438 O O . GLU A 1 185 ? 8.998 1.364 17.732 1.00 88.69 185 GLU A O 1
ATOM 1443 N N . PHE A 1 186 ? 7.361 2.438 16.655 1.00 86.88 186 PHE A N 1
ATOM 1444 C CA . PHE A 1 186 ? 8.214 2.857 15.537 1.00 86.88 186 PHE A CA 1
ATOM 1445 C C . PHE A 1 186 ? 9.096 4.077 15.854 1.00 86.88 186 PHE A C 1
ATOM 1447 O O . PHE A 1 186 ? 9.953 4.448 15.050 1.00 86.88 186 PHE A O 1
ATOM 1454 N N . TYR A 1 187 ? 8.953 4.702 17.031 1.00 82.19 187 TYR A N 1
ATOM 1455 C CA . TYR A 1 187 ? 9.919 5.703 17.496 1.00 82.19 187 TYR A CA 1
ATOM 1456 C C . TYR A 1 187 ? 11.278 5.070 17.830 1.00 82.19 187 TYR A C 1
ATOM 1458 O O . TYR A 1 187 ? 12.324 5.671 17.549 1.00 82.19 187 TYR A O 1
ATOM 1466 N N . GLN A 1 188 ? 11.267 3.846 18.373 1.00 75.94 188 GLN A N 1
ATOM 1467 C CA . GLN A 1 188 ? 12.449 3.101 18.807 1.00 75.94 188 GLN A CA 1
ATOM 1468 C C . GLN A 1 188 ? 13.168 2.433 17.624 1.00 75.94 188 GLN A C 1
ATOM 1470 O O . GLN A 1 188 ? 13.153 1.216 17.457 1.00 75.94 188 GLN A O 1
ATOM 1475 N N . THR A 1 189 ? 13.853 3.228 16.801 1.00 66.00 189 THR A N 1
ATOM 1476 C CA . THR A 1 189 ? 14.490 2.758 15.551 1.00 66.00 189 THR A CA 1
ATOM 1477 C C . THR A 1 189 ? 15.473 1.600 15.732 1.00 66.00 189 THR A C 1
ATOM 1479 O O . THR A 1 189 ? 15.632 0.801 14.818 1.00 66.00 189 THR A O 1
ATOM 1482 N N . LYS A 1 190 ? 16.099 1.459 16.908 1.00 72.38 190 LYS A N 1
ATOM 1483 C CA . LYS A 1 190 ? 17.023 0.348 17.203 1.00 72.38 190 LYS A CA 1
ATOM 1484 C C . LYS A 1 190 ? 16.334 -1.022 17.271 1.00 72.38 190 LYS A C 1
ATOM 1486 O O . LYS A 1 190 ? 16.979 -2.017 16.977 1.00 72.38 190 LYS A O 1
ATOM 1491 N N . LYS A 1 191 ? 15.045 -1.079 17.627 1.00 78.62 191 LYS A N 1
ATOM 1492 C CA . LYS A 1 191 ? 14.254 -2.325 17.685 1.00 78.62 191 LYS A CA 1
ATOM 1493 C C . LYS A 1 191 ? 13.866 -2.841 16.289 1.00 78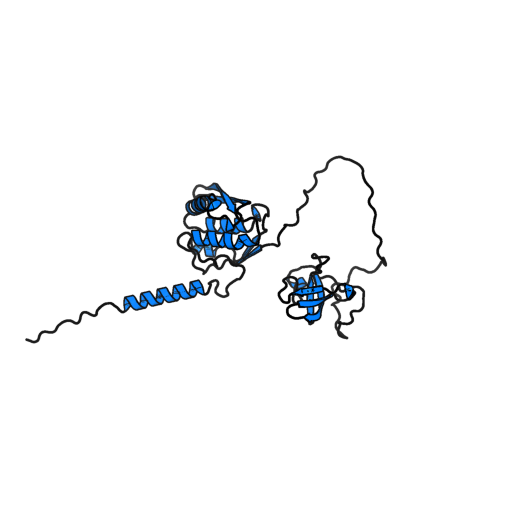.62 191 LYS A C 1
ATOM 1495 O O . LYS A 1 191 ? 13.506 -4.004 16.134 1.00 78.62 191 LYS A O 1
ATOM 1500 N N . HIS A 1 192 ? 13.948 -1.964 15.289 1.00 83.75 192 HIS A N 1
ATOM 1501 C CA . HIS A 1 192 ? 13.512 -2.190 13.912 1.00 83.75 192 HIS A CA 1
ATOM 1502 C C . HIS A 1 192 ? 14.594 -1.782 12.904 1.00 83.75 192 HIS A C 1
ATOM 1504 O O . HIS A 1 192 ? 14.301 -1.191 11.863 1.00 83.75 192 HIS A O 1
ATOM 1510 N N . SER A 1 193 ? 15.863 -2.036 13.234 1.00 81.50 193 SER A N 1
ATOM 1511 C CA . SER A 1 193 ? 16.995 -1.692 12.367 1.00 81.50 193 SER A CA 1
ATOM 1512 C C . SER A 1 193 ? 16.940 -2.401 11.009 1.00 81.50 193 SER A C 1
ATOM 1514 O O . SER A 1 193 ? 17.479 -1.890 10.035 1.00 81.50 193 SER A O 1
ATOM 1516 N N . ASP A 1 194 ? 16.258 -3.546 10.943 1.00 83.94 194 ASP A N 1
ATOM 1517 C CA . ASP A 1 194 ? 15.975 -4.325 9.735 1.00 83.94 194 ASP A CA 1
ATOM 1518 C C . ASP A 1 194 ? 15.055 -3.602 8.738 1.00 83.94 194 ASP A C 1
ATOM 1520 O O . ASP A 1 194 ? 15.115 -3.865 7.540 1.00 83.94 194 ASP A O 1
ATOM 1524 N N . LEU A 1 195 ? 14.218 -2.670 9.207 1.00 84.19 195 LEU A N 1
ATOM 1525 C CA . LEU A 1 195 ? 13.200 -2.012 8.379 1.00 84.19 195 LEU A CA 1
ATOM 1526 C C . LEU A 1 195 ? 13.680 -0.724 7.693 1.00 84.19 195 LEU A C 1
ATOM 1528 O O . LEU A 1 195 ? 12.949 -0.174 6.867 1.00 84.19 195 LEU A O 1
ATOM 1532 N N . ASP A 1 196 ? 14.874 -0.231 8.038 1.00 83.31 196 ASP A N 1
ATOM 1533 C CA . ASP A 1 196 ? 15.432 1.040 7.550 1.00 83.31 196 ASP A CA 1
ATOM 1534 C C . ASP A 1 196 ? 14.409 2.196 7.601 1.00 83.31 196 ASP A C 1
ATOM 1536 O O . ASP A 1 196 ? 13.979 2.754 6.585 1.00 83.31 196 ASP A O 1
ATOM 1540 N N . LEU A 1 197 ? 13.946 2.510 8.818 1.00 86.69 197 LEU A N 1
ATOM 1541 C CA . LEU A 1 197 ? 12.908 3.513 9.089 1.00 86.69 197 LEU A CA 1
ATOM 1542 C C . LEU A 1 197 ? 13.416 4.957 8.887 1.00 86.69 197 LEU A C 1
ATOM 1544 O O . LEU A 1 197 ? 13.522 5.734 9.841 1.00 86.69 197 LEU A O 1
ATOM 1548 N N . ALA A 1 198 ? 13.750 5.316 7.648 1.00 83.69 198 ALA A N 1
ATOM 1549 C CA . ALA A 1 198 ? 14.338 6.607 7.293 1.00 83.69 198 ALA A CA 1
ATOM 1550 C C . ALA A 1 198 ? 13.300 7.695 6.954 1.00 83.69 198 ALA A C 1
ATOM 1552 O O . ALA A 1 198 ? 13.634 8.879 6.930 1.00 83.69 198 ALA A O 1
ATOM 1553 N N . ALA A 1 199 ? 12.041 7.323 6.699 1.00 86.06 199 ALA A N 1
ATOM 1554 C CA . ALA A 1 199 ? 10.967 8.260 6.373 1.00 86.06 199 ALA A CA 1
ATOM 1555 C C . ALA A 1 199 ? 10.022 8.476 7.565 1.00 86.06 199 ALA A C 1
ATOM 1557 O O . ALA A 1 199 ? 9.929 7.658 8.477 1.00 86.06 199 ALA A O 1
ATOM 1558 N N . THR A 1 200 ? 9.315 9.607 7.589 1.00 89.50 200 THR A N 1
ATOM 1559 C CA . THR A 1 200 ? 8.315 9.928 8.619 1.00 89.50 200 THR A CA 1
ATOM 1560 C C . THR A 1 200 ? 7.057 10.454 7.953 1.00 89.50 200 THR A C 1
ATOM 1562 O O . THR A 1 200 ? 7.141 11.348 7.118 1.00 89.50 200 THR A O 1
ATOM 1565 N N . VAL A 1 201 ? 5.898 9.933 8.351 1.00 91.50 201 VAL A N 1
ATOM 1566 C CA . VAL A 1 201 ? 4.590 10.337 7.821 1.00 91.50 201 VAL A CA 1
ATOM 1567 C C . VAL A 1 201 ? 3.668 10.794 8.940 1.00 91.50 201 VAL A C 1
ATOM 1569 O O . VAL A 1 201 ? 3.781 10.346 10.083 1.00 91.50 201 VAL A O 1
ATOM 1572 N N . CYS A 1 202 ? 2.744 11.697 8.620 1.00 92.12 202 CYS A N 1
ATOM 1573 C CA . CYS A 1 202 ? 1.715 12.126 9.564 1.00 92.12 202 CYS A CA 1
ATOM 1574 C C . CYS A 1 202 ? 0.486 11.211 9.483 1.00 92.12 202 CYS A C 1
ATOM 1576 O O . CYS A 1 202 ? -0.040 10.982 8.404 1.00 92.12 202 CYS A O 1
ATOM 1578 N N . ILE A 1 203 ? -0.015 10.720 10.610 1.00 94.94 203 ILE A N 1
ATOM 1579 C CA . ILE A 1 203 ? -1.284 9.990 10.684 1.00 94.94 203 ILE A CA 1
ATOM 1580 C C . ILE A 1 203 ? -2.276 10.827 11.477 1.00 94.94 203 ILE A C 1
ATOM 1582 O O . ILE A 1 203 ? -1.921 11.463 12.473 1.00 94.94 203 ILE A O 1
ATOM 1586 N N . GLU A 1 204 ? -3.514 10.857 11.000 1.00 93.31 204 GLU A N 1
ATOM 1587 C CA . GLU A 1 204 ? -4.530 11.787 11.469 1.00 93.31 204 GLU A CA 1
ATOM 1588 C C . GLU A 1 204 ? -5.755 11.041 11.974 1.00 93.31 204 GLU A C 1
ATOM 1590 O O . GLU A 1 204 ? -6.239 10.114 11.332 1.00 93.31 204 GLU A O 1
ATOM 1595 N N . ILE A 1 205 ? -6.304 11.474 13.101 1.00 94.81 205 ILE A N 1
ATOM 1596 C CA . ILE A 1 205 ? -7.570 10.960 13.617 1.00 94.81 205 ILE A CA 1
ATOM 1597 C C . ILE A 1 205 ? -8.510 12.118 13.914 1.00 94.81 205 ILE A C 1
ATOM 1599 O O . ILE A 1 205 ? -8.094 13.178 14.390 1.00 94.81 205 ILE A O 1
ATOM 1603 N N . LYS A 1 206 ? -9.794 11.900 13.645 1.00 90.69 206 LYS A N 1
ATOM 1604 C CA . LYS A 1 206 ? -10.869 12.780 14.096 1.00 90.69 206 LYS A CA 1
ATOM 1605 C C . LYS A 1 206 ? -11.460 12.193 15.369 1.00 90.69 206 LYS A C 1
ATOM 1607 O O . LYS A 1 206 ? -11.833 11.023 15.403 1.00 90.69 206 LYS A O 1
ATOM 1612 N N . THR A 1 207 ? -11.487 12.988 16.430 1.00 87.38 207 THR A N 1
ATOM 1613 C CA . THR A 1 207 ? -12.149 12.602 17.681 1.00 87.38 207 THR A CA 1
ATOM 1614 C C . THR A 1 207 ? -13.652 12.855 17.598 1.00 87.38 207 THR A C 1
ATOM 1616 O O . THR A 1 207 ? -14.120 13.554 16.703 1.00 87.38 207 THR A O 1
ATOM 1619 N N . LYS A 1 208 ? -14.410 12.327 18.565 1.00 83.62 208 LYS A N 1
ATOM 1620 C CA . LYS A 1 208 ? -15.861 12.559 18.672 1.00 83.62 208 LYS A CA 1
ATOM 1621 C C . LYS A 1 208 ? -16.232 14.046 18.792 1.00 83.62 208 LYS A C 1
ATOM 1623 O O . LYS A 1 208 ? -17.309 14.430 18.366 1.00 83.62 208 LYS A O 1
ATOM 1628 N N . ASN A 1 209 ? -15.322 14.876 19.304 1.00 86.88 209 ASN A N 1
ATOM 1629 C CA . ASN A 1 209 ? -15.519 16.319 19.476 1.00 86.88 209 ASN A CA 1
ATOM 1630 C C . ASN A 1 209 ? -15.027 17.123 18.256 1.00 86.88 209 ASN A C 1
ATOM 1632 O O . ASN A 1 209 ? -14.634 18.276 18.405 1.00 86.88 209 ASN A O 1
ATOM 1636 N N . ASP A 1 210 ? -14.901 16.474 17.095 1.00 83.69 210 ASP A N 1
ATOM 1637 C CA . ASP A 1 210 ? -14.343 17.000 15.838 1.00 83.69 210 ASP A CA 1
ATOM 1638 C C . ASP A 1 210 ? -12.918 17.591 15.937 1.00 83.69 210 ASP A C 1
ATOM 1640 O O . ASP A 1 210 ? -12.359 18.154 14.996 1.00 83.69 210 ASP A O 1
ATOM 1644 N N . LYS A 1 211 ? -12.245 17.390 17.075 1.00 89.69 211 LYS A N 1
ATOM 1645 C CA . LYS A 1 211 ? -10.837 17.745 17.235 1.00 89.69 211 LYS A CA 1
ATOM 1646 C C . LYS A 1 211 ? -9.984 16.776 16.425 1.00 89.69 211 LYS A C 1
ATOM 1648 O O . LYS A 1 211 ? -10.029 15.561 16.653 1.00 89.69 211 LYS A O 1
ATOM 1653 N N . ARG A 1 212 ? -9.174 17.324 15.519 1.00 91.69 212 ARG A N 1
ATOM 1654 C CA . ARG A 1 212 ? -8.175 16.587 14.737 1.00 91.69 212 ARG A CA 1
ATOM 1655 C C . ARG A 1 212 ? -6.900 16.405 15.557 1.00 91.69 212 ARG A C 1
ATOM 1657 O O . ARG A 1 212 ? -6.322 17.374 16.044 1.00 91.69 212 ARG A O 1
ATOM 1664 N N . ILE A 1 213 ? -6.463 15.160 15.705 1.00 91.81 213 ILE A N 1
ATOM 1665 C CA . ILE A 1 213 ? -5.177 14.804 16.313 1.00 91.81 213 ILE A CA 1
ATOM 1666 C C . ILE A 1 213 ? -4.279 14.285 15.196 1.00 91.81 213 ILE A C 1
ATOM 1668 O O . ILE A 1 213 ? -4.701 13.451 14.399 1.00 91.81 213 ILE A O 1
ATOM 1672 N N . VAL A 1 214 ? -3.047 14.784 15.141 1.00 92.31 214 VAL A N 1
ATOM 1673 C CA . VAL A 1 214 ? -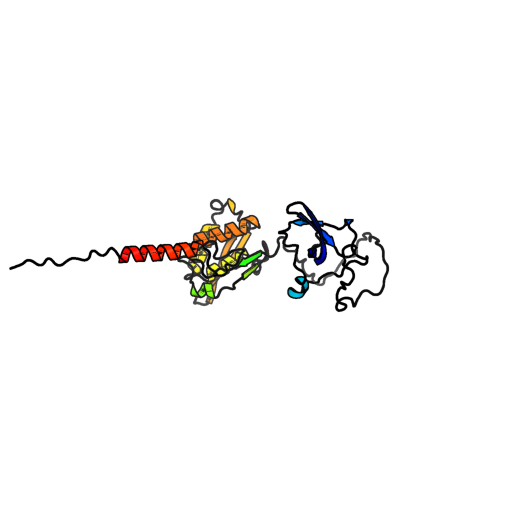2.048 14.388 14.146 1.00 92.31 214 VAL A CA 1
ATOM 1674 C C . VAL A 1 214 ? -0.788 13.946 14.873 1.00 92.31 214 VAL A C 1
ATOM 1676 O O . VAL A 1 214 ? -0.306 14.650 15.763 1.00 92.31 214 VAL A O 1
ATOM 1679 N N . ARG A 1 215 ? -0.244 12.787 14.502 1.00 92.62 215 ARG A N 1
ATOM 1680 C CA . ARG A 1 215 ? 1.024 12.280 15.038 1.00 92.62 215 ARG A CA 1
ATOM 1681 C C . ARG A 1 215 ? 1.956 11.853 13.916 1.00 92.62 215 ARG A C 1
ATOM 1683 O O . ARG A 1 215 ? 1.509 11.479 12.839 1.00 92.62 215 ARG A O 1
ATOM 1690 N N . ARG A 1 216 ? 3.258 11.912 14.183 1.00 90.75 216 ARG A N 1
ATOM 1691 C CA . ARG A 1 216 ? 4.303 11.464 13.260 1.00 90.75 216 ARG A CA 1
ATOM 1692 C C . ARG A 1 216 ? 4.683 10.019 13.566 1.00 90.75 216 ARG A C 1
ATOM 1694 O O . ARG A 1 216 ? 4.915 9.691 14.727 1.00 90.75 216 ARG A O 1
ATOM 1701 N N . VAL A 1 217 ? 4.770 9.193 12.531 1.00 91.75 217 VAL A N 1
ATOM 1702 C CA . VAL A 1 217 ? 5.169 7.782 12.608 1.00 91.75 217 VAL A CA 1
ATOM 1703 C C . VAL A 1 217 ? 6.327 7.560 11.642 1.00 91.75 217 VAL A C 1
ATOM 1705 O O . VAL A 1 217 ? 6.265 8.007 10.494 1.00 91.75 217 VAL A O 1
ATOM 1708 N N . LYS A 1 218 ? 7.397 6.911 12.111 1.00 90.62 218 L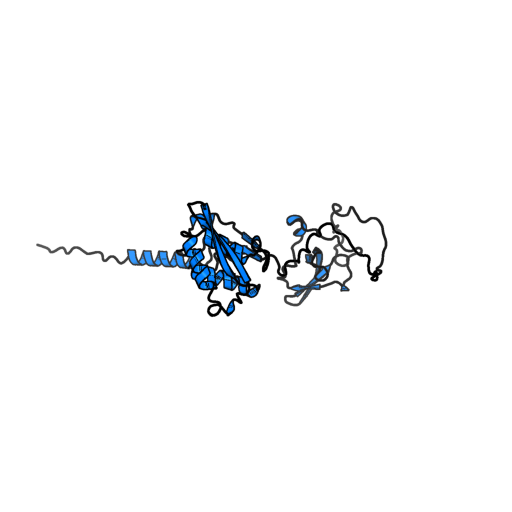YS A N 1
ATOM 1709 C CA . LYS A 1 218 ? 8.523 6.530 11.253 1.00 90.62 218 LYS A CA 1
ATOM 1710 C C . LYS A 1 218 ? 8.155 5.292 10.442 1.00 90.62 218 LYS A C 1
ATOM 1712 O O . LYS A 1 218 ? 7.531 4.377 10.971 1.00 90.62 218 LYS A O 1
ATOM 1717 N N . ILE A 1 219 ? 8.537 5.277 9.174 1.00 91.62 219 ILE A N 1
ATOM 1718 C CA . ILE A 1 219 ? 8.182 4.229 8.218 1.00 91.62 219 ILE A CA 1
ATOM 1719 C C . ILE A 1 219 ? 9.378 3.838 7.354 1.00 91.62 219 ILE A C 1
ATOM 1721 O O . ILE A 1 219 ? 10.337 4.605 7.213 1.00 91.62 219 ILE A O 1
ATOM 1725 N N . ALA A 1 220 ? 9.279 2.654 6.753 1.00 88.25 220 ALA A N 1
ATOM 1726 C CA . ALA A 1 220 ? 10.204 2.186 5.732 1.00 88.25 220 ALA A CA 1
ATOM 1727 C C . ALA A 1 220 ? 10.235 3.140 4.526 1.00 88.25 220 ALA A C 1
ATOM 1729 O O . ALA A 1 220 ? 9.200 3.646 4.081 1.00 88.25 220 ALA A O 1
ATOM 1730 N N . SER A 1 221 ? 11.433 3.377 3.993 1.00 83.38 221 SER A N 1
ATOM 1731 C CA . SER A 1 221 ? 11.660 4.218 2.809 1.00 83.38 221 SER A CA 1
ATOM 1732 C C . SER A 1 221 ? 12.037 3.428 1.554 1.00 83.38 221 SER A C 1
ATOM 1734 O O . SER A 1 221 ? 11.981 3.995 0.466 1.00 83.38 221 SER A O 1
ATOM 1736 N N . LYS A 1 222 ? 12.405 2.146 1.692 1.00 84.62 222 LYS A N 1
ATOM 1737 C CA . LYS A 1 222 ? 12.859 1.255 0.613 1.00 84.62 222 LYS A CA 1
ATOM 1738 C C . LYS A 1 222 ? 11.783 0.236 0.250 1.00 84.62 222 LYS A C 1
ATOM 1740 O O . LYS A 1 222 ? 11.026 -0.185 1.118 1.00 84.62 222 LYS A O 1
ATOM 1745 N N . ALA A 1 223 ? 11.738 -0.178 -1.017 1.00 81.69 223 ALA A N 1
ATOM 1746 C CA . ALA A 1 223 ? 10.703 -1.075 -1.540 1.00 81.69 223 ALA A CA 1
ATOM 1747 C C . ALA A 1 223 ? 10.688 -2.428 -0.819 1.00 81.69 223 ALA A C 1
ATOM 1749 O O . ALA A 1 223 ? 9.628 -2.895 -0.398 1.00 81.69 223 ALA A O 1
ATOM 1750 N N . ASP A 1 224 ? 11.872 -2.989 -0.582 1.00 84.00 224 ASP A N 1
ATOM 1751 C CA . ASP A 1 224 ? 12.038 -4.302 0.045 1.00 84.00 224 ASP A CA 1
ATOM 1752 C C . ASP A 1 224 ? 11.588 -4.313 1.511 1.00 84.00 224 ASP A C 1
ATOM 1754 O O . ASP A 1 224 ? 11.167 -5.345 2.029 1.00 84.00 224 ASP A O 1
ATOM 1758 N N . THR A 1 225 ? 11.608 -3.154 2.182 1.00 88.50 225 THR A N 1
ATOM 1759 C CA . THR A 1 225 ? 11.233 -3.033 3.597 1.00 88.50 225 THR A CA 1
ATOM 1760 C C . THR A 1 225 ? 9.782 -2.594 3.815 1.00 88.50 225 THR A C 1
ATOM 1762 O O . THR A 1 225 ? 9.301 -2.662 4.946 1.00 88.50 225 THR A O 1
ATOM 1765 N N . ILE A 1 226 ? 9.030 -2.229 2.762 1.00 87.25 226 ILE A N 1
ATOM 1766 C CA . ILE A 1 226 ? 7.600 -1.861 2.864 1.00 87.25 226 ILE A CA 1
ATOM 1767 C C . ILE A 1 226 ? 6.784 -3.015 3.435 1.00 87.25 226 ILE A C 1
ATOM 1769 O O . ILE A 1 226 ? 6.040 -2.842 4.403 1.00 87.25 226 ILE A O 1
ATOM 1773 N N . ARG A 1 227 ? 6.887 -4.191 2.805 1.00 89.31 227 ARG A N 1
ATOM 1774 C CA . ARG A 1 227 ? 6.095 -5.358 3.190 1.00 89.31 227 ARG A CA 1
ATOM 1775 C C . ARG A 1 227 ? 6.415 -5.774 4.635 1.00 89.31 227 ARG A C 1
ATOM 1777 O O . ARG A 1 227 ? 5.467 -5.793 5.420 1.00 89.31 227 ARG A O 1
ATOM 1784 N N . PRO A 1 228 ? 7.691 -5.961 5.023 1.00 91.44 228 PRO A N 1
ATOM 1785 C CA . PRO A 1 228 ? 8.069 -6.189 6.417 1.00 91.44 228 PRO A CA 1
ATOM 1786 C C . PRO A 1 228 ? 7.577 -5.102 7.384 1.00 91.44 228 PRO A C 1
ATOM 1788 O O . PRO A 1 228 ? 7.170 -5.401 8.507 1.00 91.44 228 PRO A O 1
ATOM 1791 N N . ASN A 1 229 ? 7.559 -3.830 6.966 1.00 92.19 229 ASN A N 1
ATOM 1792 C CA . ASN A 1 229 ? 7.056 -2.744 7.804 1.00 92.19 229 ASN A CA 1
ATOM 1793 C C . ASN A 1 229 ? 5.546 -2.863 8.056 1.00 92.19 229 ASN A C 1
ATOM 1795 O O . ASN A 1 229 ? 5.123 -2.749 9.206 1.00 92.19 229 ASN A O 1
ATOM 1799 N N . ILE A 1 230 ? 4.747 -3.150 7.023 1.00 92.50 230 ILE A N 1
ATOM 1800 C CA . ILE A 1 230 ? 3.300 -3.386 7.159 1.00 92.50 230 ILE A CA 1
ATOM 1801 C C . ILE A 1 230 ? 3.029 -4.654 7.982 1.00 92.50 230 ILE A C 1
ATOM 1803 O O . ILE A 1 230 ? 2.159 -4.638 8.849 1.00 92.50 230 ILE A O 1
ATOM 1807 N N . GLU A 1 231 ? 3.780 -5.736 7.772 1.00 92.19 231 GLU A N 1
ATOM 1808 C CA . GLU A 1 231 ? 3.653 -6.966 8.568 1.00 92.19 231 GLU A CA 1
ATOM 1809 C C . GLU A 1 231 ? 3.924 -6.716 10.048 1.00 92.19 231 GLU A C 1
ATOM 1811 O O . GLU A 1 231 ? 3.162 -7.180 10.893 1.00 92.19 231 GLU A O 1
ATOM 1816 N N . ARG A 1 232 ? 4.958 -5.932 10.375 1.00 92.56 232 ARG A N 1
ATOM 1817 C CA . ARG A 1 232 ? 5.278 -5.591 11.765 1.00 92.56 232 ARG A CA 1
ATOM 1818 C C . ARG A 1 232 ? 4.164 -4.785 12.426 1.00 92.56 232 ARG A C 1
ATOM 1820 O O . ARG A 1 232 ? 3.848 -5.014 13.589 1.00 92.56 232 ARG A O 1
ATOM 1827 N N . VAL A 1 233 ? 3.551 -3.867 11.680 1.00 94.25 233 VAL A N 1
ATOM 1828 C CA . VAL A 1 233 ? 2.371 -3.123 12.141 1.00 94.25 233 VAL A CA 1
ATOM 1829 C C . VAL A 1 233 ? 1.217 -4.082 12.417 1.00 94.25 233 VAL A C 1
ATOM 1831 O O . VAL A 1 233 ? 0.615 -4.017 13.482 1.00 94.25 233 VAL A O 1
ATOM 1834 N N . LEU A 1 234 ? 0.915 -4.986 11.484 1.00 93.50 234 LEU A N 1
ATOM 1835 C CA . LEU A 1 234 ? -0.167 -5.958 11.646 1.00 93.50 234 LEU A CA 1
ATOM 1836 C C . LEU A 1 234 ? 0.090 -6.886 12.837 1.00 93.50 234 LEU A C 1
ATOM 1838 O O . LEU A 1 234 ? -0.815 -7.109 13.632 1.00 93.50 234 LEU A O 1
ATOM 1842 N N . GLN A 1 235 ? 1.329 -7.337 13.024 1.00 91.44 235 GLN A N 1
ATOM 1843 C CA . GLN A 1 235 ? 1.738 -8.134 14.177 1.00 91.44 235 GLN A CA 1
ATOM 1844 C C . GLN A 1 235 ? 1.545 -7.377 15.498 1.00 91.44 235 GLN A C 1
ATOM 1846 O O . GLN A 1 235 ? 1.022 -7.949 16.451 1.00 91.44 235 GLN A O 1
ATOM 1851 N N . LEU A 1 236 ? 1.916 -6.093 15.552 1.00 92.88 236 LEU A N 1
ATOM 1852 C CA . LEU A 1 236 ? 1.713 -5.238 16.727 1.00 92.88 236 LEU A CA 1
ATOM 1853 C C . LEU A 1 236 ? 0.226 -5.109 17.092 1.00 92.88 236 LEU A C 1
ATOM 1855 O O . LEU A 1 236 ? -0.119 -5.050 18.268 1.00 92.88 236 LEU A O 1
ATOM 1859 N N . LEU A 1 237 ? -0.650 -5.092 16.086 1.00 92.94 237 LEU A N 1
ATOM 1860 C CA . LEU A 1 237 ? -2.103 -5.036 16.256 1.00 92.94 237 LEU A CA 1
ATOM 1861 C C . LEU A 1 237 ? -2.752 -6.424 16.417 1.00 92.94 237 LEU A C 1
ATOM 1863 O O . LEU A 1 237 ? -3.975 -6.520 16.504 1.00 92.94 237 LEU A O 1
ATOM 1867 N N . GLY A 1 238 ? -1.962 -7.502 16.457 1.00 89.50 238 GLY A N 1
ATOM 1868 C CA . GLY A 1 238 ? -2.465 -8.875 16.540 1.00 89.50 238 GLY A CA 1
ATOM 1869 C C . GLY A 1 238 ? -3.255 -9.328 15.306 1.00 89.50 238 GLY A C 1
ATOM 1870 O O . GLY A 1 238 ? -4.009 -10.295 15.382 1.00 89.50 238 GLY A O 1
ATOM 1871 N N . CYS A 1 239 ? -3.116 -8.632 14.179 1.00 91.81 239 CYS A N 1
ATOM 1872 C CA . CYS A 1 239 ? -3.768 -8.973 12.924 1.00 91.81 239 CYS A CA 1
ATOM 1873 C C . CYS A 1 239 ? -2.987 -10.052 12.166 1.00 91.81 239 CYS A C 1
ATOM 1875 O O . CYS A 1 239 ? -1.770 -10.203 12.290 1.00 91.81 239 CYS A O 1
ATOM 1877 N N . CYS A 1 240 ? -3.679 -10.744 11.270 1.00 89.44 240 CYS A N 1
ATOM 1878 C CA . CYS A 1 240 ? -3.054 -11.575 10.259 1.00 89.44 240 CYS A CA 1
ATOM 1879 C C . CYS A 1 240 ? -2.193 -10.711 9.313 1.00 89.44 240 CYS A C 1
ATOM 1881 O O . CYS A 1 240 ? -2.669 -9.681 8.824 1.00 89.44 240 CYS A O 1
ATOM 1883 N N . PRO A 1 241 ? -0.964 -11.142 8.964 1.00 88.12 241 PRO A N 1
ATOM 1884 C CA . PRO A 1 241 ? -0.095 -10.405 8.043 1.00 88.12 241 PRO A CA 1
ATOM 1885 C C . PRO A 1 241 ? -0.695 -10.264 6.638 1.00 88.12 241 PRO A C 1
ATOM 1887 O O . PRO A 1 241 ? -0.257 -9.414 5.868 1.00 88.12 241 PRO A O 1
ATOM 1890 N N . ASN A 1 242 ? -1.699 -11.076 6.300 1.00 89.12 242 ASN A N 1
ATOM 1891 C CA . ASN A 1 242 ? -2.359 -11.077 4.999 1.00 89.12 242 ASN A CA 1
ATOM 1892 C C . ASN A 1 242 ? -3.583 -10.157 4.934 1.00 89.12 242 ASN A C 1
ATOM 1894 O O . ASN A 1 242 ? -4.206 -10.092 3.879 1.00 89.12 242 ASN A O 1
ATOM 1898 N N . VAL A 1 243 ? -3.921 -9.426 6.009 1.00 89.25 243 VAL A N 1
ATOM 1899 C CA . VAL A 1 243 ? -4.946 -8.362 5.948 1.00 89.25 243 VAL A CA 1
ATOM 1900 C C . VAL A 1 243 ? -4.586 -7.341 4.866 1.00 89.25 243 VAL A C 1
ATOM 1902 O O . VAL A 1 243 ? -5.469 -6.919 4.131 1.00 89.25 243 VAL A O 1
ATOM 1905 N N . PHE A 1 244 ? -3.299 -7.012 4.713 1.00 89.69 244 PHE A N 1
ATOM 1906 C CA . PHE A 1 244 ? -2.767 -6.299 3.550 1.00 89.69 244 PHE A CA 1
ATOM 1907 C C . PHE A 1 244 ? -1.775 -7.203 2.818 1.00 89.69 244 PHE A C 1
ATOM 1909 O O . PHE A 1 244 ? -0.715 -7.502 3.365 1.00 89.69 244 PHE A O 1
ATOM 1916 N N . ALA A 1 245 ? -2.089 -7.617 1.592 1.00 85.25 245 ALA A N 1
ATOM 1917 C CA . ALA A 1 245 ? -1.244 -8.511 0.794 1.00 85.25 245 ALA A CA 1
ATOM 1918 C C . ALA A 1 245 ? -1.067 -7.995 -0.641 1.00 85.25 245 ALA A C 1
ATOM 1920 O O . ALA A 1 245 ? -1.833 -7.147 -1.092 1.00 85.25 245 ALA A O 1
ATOM 1921 N N . LYS A 1 246 ? -0.048 -8.488 -1.353 1.00 80.75 246 LYS A N 1
ATOM 1922 C CA . LYS A 1 246 ? 0.119 -8.207 -2.791 1.00 80.75 246 LYS A CA 1
ATOM 1923 C C . LYS A 1 246 ? -0.912 -8.942 -3.648 1.00 80.75 246 LYS A C 1
ATOM 1925 O O . LYS A 1 246 ? -1.219 -8.470 -4.733 1.00 80.75 246 LYS A O 1
ATOM 1930 N N . ASP A 1 247 ? -1.491 -10.012 -3.108 1.00 76.38 247 ASP A N 1
ATOM 1931 C CA . ASP A 1 247 ? -2.476 -10.859 -3.773 1.00 76.38 247 ASP A CA 1
ATOM 1932 C C . ASP A 1 247 ? -3.838 -10.788 -3.070 1.00 76.38 247 ASP A C 1
ATOM 1934 O O . ASP A 1 247 ? -3.928 -10.649 -1.841 1.00 76.38 247 ASP A O 1
ATOM 1938 N N . LYS A 1 248 ? -4.914 -10.906 -3.854 1.00 77.50 248 LYS A N 1
ATOM 1939 C CA . LYS A 1 248 ? -6.284 -11.046 -3.348 1.00 77.50 248 LYS A CA 1
ATOM 1940 C C . LYS A 1 248 ? -6.614 -12.527 -3.188 1.00 77.50 248 LYS A C 1
ATOM 1942 O O . LYS A 1 248 ? -6.474 -13.292 -4.139 1.00 77.50 248 LYS A O 1
ATOM 1947 N N . TYR A 1 249 ? -7.119 -12.929 -2.023 1.00 71.69 249 TYR A N 1
ATOM 1948 C CA . TYR A 1 249 ? -7.642 -14.290 -1.862 1.00 71.69 249 TYR A CA 1
ATOM 1949 C C . TYR A 1 249 ? -9.072 -14.383 -2.417 1.00 71.69 249 TYR A C 1
ATOM 1951 O O . TYR A 1 249 ? -9.875 -13.489 -2.134 1.00 71.69 249 TYR A O 1
ATOM 1959 N N . PRO A 1 250 ? -9.446 -15.468 -3.124 1.00 66.56 250 PRO A N 1
ATOM 1960 C CA . PRO A 1 250 ? -10.804 -15.652 -3.649 1.00 66.56 250 PRO A CA 1
ATOM 1961 C C . PRO A 1 250 ? -11.903 -15.560 -2.581 1.00 66.56 250 PRO A C 1
ATOM 1963 O O . PRO A 1 250 ? -12.997 -15.072 -2.840 1.00 66.56 250 PRO A O 1
ATOM 1966 N N . THR A 1 251 ? -11.603 -15.997 -1.359 1.00 69.25 251 THR A N 1
ATOM 1967 C CA . THR A 1 251 ? -12.512 -15.952 -0.206 1.00 69.25 251 THR A CA 1
ATOM 1968 C C . THR A 1 251 ? -12.297 -14.723 0.684 1.00 69.25 251 THR A C 1
ATOM 1970 O O . THR A 1 251 ? -12.902 -14.643 1.750 1.00 69.25 251 THR A O 1
ATOM 1973 N N . GLU A 1 252 ? -11.407 -13.795 0.306 1.00 67.31 252 GLU A N 1
ATOM 1974 C CA . GLU A 1 252 ? -10.885 -12.691 1.138 1.00 67.31 252 GLU A CA 1
ATOM 1975 C C . GLU A 1 252 ? -10.301 -13.129 2.497 1.00 67.31 252 GLU A C 1
ATOM 1977 O O . GLU A 1 252 ? -10.086 -12.302 3.388 1.00 67.31 252 GLU A O 1
ATOM 1982 N N . GLN A 1 253 ? -10.030 -14.427 2.657 1.00 78.44 253 GLN A N 1
ATOM 1983 C CA . GLN A 1 253 ? -9.478 -15.051 3.852 1.00 78.44 253 GLN A CA 1
ATOM 1984 C C . GLN A 1 253 ? -8.312 -15.956 3.452 1.00 78.44 253 GLN A C 1
ATOM 1986 O O . GLN A 1 253 ? -8.451 -16.806 2.575 1.00 78.44 253 GLN A O 1
ATOM 1991 N N . CYS A 1 254 ? -7.165 -15.805 4.114 1.00 79.62 254 CYS A N 1
ATOM 1992 C CA . CYS A 1 254 ? -6.016 -16.672 3.857 1.00 79.62 254 CYS A CA 1
ATOM 1993 C C . CYS A 1 254 ? -6.177 -18.058 4.505 1.00 79.62 254 CYS A C 1
ATOM 1995 O O . CYS A 1 254 ? -6.855 -18.205 5.529 1.00 79.62 254 CYS A O 1
ATOM 1997 N N . ASP A 1 255 ? -5.479 -19.059 3.963 1.00 80.75 255 ASP A N 1
ATOM 1998 C CA . ASP A 1 255 ? -5.534 -20.439 4.463 1.00 80.75 255 ASP A CA 1
ATOM 1999 C C . ASP A 1 255 ? -5.160 -20.541 5.948 1.00 80.75 255 ASP A C 1
ATOM 2001 O O . ASP A 1 255 ? -5.809 -21.263 6.699 1.00 80.75 255 ASP A O 1
ATOM 2005 N N . ALA A 1 256 ? -4.189 -19.747 6.414 1.00 79.50 256 ALA A N 1
ATOM 2006 C CA . ALA A 1 256 ? -3.793 -19.724 7.822 1.00 79.50 256 ALA A CA 1
ATOM 2007 C C . ALA A 1 256 ? -4.926 -19.264 8.761 1.00 79.50 256 ALA A C 1
ATOM 2009 O O . ALA A 1 256 ? -5.062 -19.788 9.865 1.00 79.50 256 ALA A O 1
ATOM 2010 N N . CYS A 1 257 ? -5.754 -18.300 8.341 1.00 82.12 257 CYS A N 1
ATOM 2011 C CA . CYS A 1 257 ? -6.927 -17.887 9.120 1.00 82.12 257 CYS A CA 1
ATOM 2012 C C . CYS A 1 257 ? -8.044 -18.930 9.050 1.00 82.12 257 CYS A C 1
ATOM 2014 O O . CYS A 1 257 ? -8.698 -19.177 10.061 1.00 82.12 257 CYS A O 1
ATOM 2016 N N . ARG A 1 258 ? -8.225 -19.565 7.885 1.00 79.44 258 ARG A N 1
ATOM 2017 C CA . ARG A 1 258 ? -9.214 -20.633 7.696 1.00 79.44 258 ARG A CA 1
ATOM 2018 C C . ARG A 1 258 ? -8.927 -21.823 8.614 1.00 79.44 258 ARG A C 1
ATOM 2020 O O . ARG A 1 258 ? -9.824 -22.281 9.312 1.00 79.44 258 ARG A O 1
ATOM 2027 N N . VAL A 1 259 ? -7.668 -22.270 8.670 1.00 75.88 259 VAL A N 1
ATOM 2028 C CA . VAL A 1 259 ? -7.242 -23.394 9.522 1.00 75.88 259 VAL A CA 1
ATOM 2029 C C . VAL A 1 259 ? -7.439 -23.080 11.009 1.00 75.88 259 VAL A C 1
ATOM 2031 O O . VAL A 1 259 ? -7.969 -23.920 11.735 1.00 75.88 259 VAL A O 1
ATOM 2034 N N . LYS A 1 260 ? -7.093 -21.865 11.462 1.00 72.12 260 LYS A N 1
ATOM 2035 C CA . LYS A 1 260 ? -7.287 -21.449 12.865 1.00 72.12 260 LYS A CA 1
ATOM 2036 C C . LYS A 1 260 ? -8.755 -21.480 13.297 1.00 72.12 260 LYS A C 1
ATOM 2038 O O . LYS A 1 260 ? -9.063 -22.021 14.354 1.00 72.12 260 LYS A O 1
ATOM 2043 N N . GLN A 1 261 ? -9.660 -20.984 12.451 1.00 65.62 261 GLN A N 1
ATOM 2044 C CA . GLN A 1 261 ? -11.099 -21.058 12.722 1.00 65.62 261 GLN A CA 1
ATOM 2045 C C . GLN A 1 261 ? -11.588 -22.508 12.812 1.00 65.62 261 GLN A C 1
ATOM 2047 O O . GLN A 1 261 ? -12.340 -22.847 13.721 1.00 65.62 261 GLN A O 1
ATOM 2052 N N . THR A 1 262 ? -11.128 -23.389 11.917 1.00 62.16 262 THR A N 1
ATOM 2053 C CA . THR A 1 262 ? -11.501 -24.813 11.978 1.00 62.16 262 THR A CA 1
ATOM 2054 C C . THR A 1 262 ? -10.936 -25.527 13.207 1.00 62.16 262 THR A C 1
ATOM 2056 O O . THR A 1 262 ? -11.614 -26.380 13.772 1.00 62.16 262 THR A O 1
ATOM 2059 N N . SER A 1 263 ? -9.732 -25.170 13.672 1.00 60.16 263 SER A N 1
ATOM 2060 C CA . SER A 1 263 ? -9.168 -25.748 14.896 1.00 60.16 263 SER A CA 1
ATOM 2061 C C . SER A 1 263 ? -9.884 -25.267 16.159 1.00 60.16 263 SER A C 1
ATOM 2063 O O . SER A 1 263 ? -10.137 -26.081 17.038 1.00 60.16 263 SER A O 1
ATOM 2065 N N . GLU A 1 264 ? -10.268 -23.989 16.243 1.00 59.19 264 GLU A N 1
ATOM 2066 C CA . GLU A 1 264 ? -11.041 -23.457 17.379 1.00 59.19 264 GLU A CA 1
ATOM 2067 C C . GLU A 1 264 ? -12.439 -24.092 17.459 1.00 59.19 264 GLU A C 1
ATOM 2069 O O . GLU A 1 264 ? -12.910 -24.433 18.543 1.00 59.19 264 GLU A O 1
ATOM 2074 N N . LEU A 1 265 ? -13.084 -24.337 16.312 1.00 58.81 265 LEU A N 1
ATOM 2075 C CA . LEU A 1 265 ? -14.351 -25.075 16.251 1.00 58.81 265 LEU A CA 1
ATOM 2076 C C . LEU A 1 265 ? -14.201 -26.531 16.719 1.00 58.81 265 LEU A C 1
ATOM 2078 O O . LEU A 1 265 ? -15.065 -27.030 17.438 1.00 58.81 265 LEU A O 1
ATOM 2082 N N . ASN A 1 266 ? -13.100 -27.196 16.359 1.00 54.38 266 ASN A N 1
ATOM 2083 C CA . ASN A 1 266 ? -12.843 -28.578 16.770 1.00 54.38 266 ASN A CA 1
ATOM 2084 C C . ASN A 1 266 ? -12.517 -28.705 18.268 1.00 54.38 266 ASN A C 1
ATOM 2086 O O . ASN A 1 266 ? -12.973 -29.660 18.893 1.00 54.38 266 ASN A O 1
ATOM 2090 N N . VAL A 1 267 ? -11.794 -27.742 18.859 1.00 56.78 267 VAL A N 1
ATOM 2091 C CA . VAL A 1 267 ? -11.522 -27.712 20.311 1.00 56.78 267 VAL A CA 1
ATOM 2092 C C . VAL A 1 267 ? -12.819 -27.519 21.104 1.00 56.78 267 VAL A C 1
ATOM 2094 O O . VAL A 1 267 ? -13.084 -28.276 22.040 1.00 56.78 267 VAL A O 1
ATOM 2097 N N . ASN A 1 268 ? -13.679 -26.592 20.668 1.00 51.81 268 ASN A N 1
ATOM 2098 C CA . ASN A 1 268 ? -14.992 -26.383 21.285 1.00 51.81 268 ASN A CA 1
ATOM 2099 C C . ASN A 1 268 ? -15.879 -27.640 21.193 1.00 51.81 268 ASN A C 1
ATOM 2101 O O . ASN A 1 268 ? -16.598 -27.958 22.137 1.00 51.81 268 ASN A O 1
ATOM 2105 N N . TYR A 1 269 ? -15.806 -28.400 20.095 1.00 49.22 269 TYR A N 1
ATOM 2106 C CA . TYR A 1 269 ? -16.543 -29.662 19.970 1.00 49.22 269 TYR A CA 1
ATOM 2107 C C . TYR A 1 269 ? -16.040 -30.734 20.950 1.00 49.22 269 TYR A C 1
ATOM 2109 O O . TYR A 1 2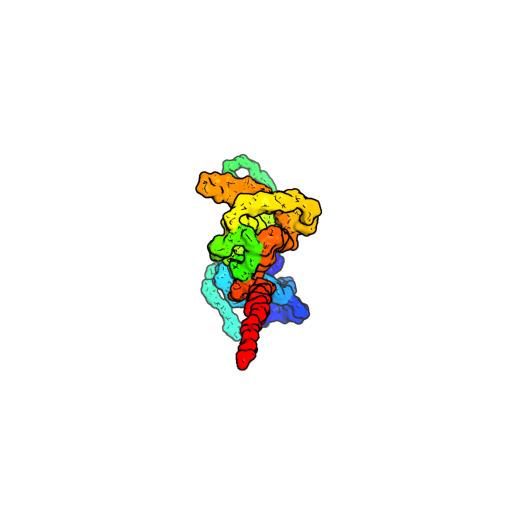69 ? -16.844 -31.453 21.540 1.00 49.22 269 TYR A O 1
ATOM 2117 N N . THR A 1 270 ? -14.724 -30.819 21.172 1.00 52.41 270 THR A N 1
ATOM 2118 C CA . THR A 1 270 ? -14.148 -31.770 22.135 1.00 52.41 270 THR A CA 1
ATOM 2119 C C . THR A 1 270 ? -14.451 -31.418 23.595 1.00 52.41 270 THR A C 1
ATOM 2121 O O . THR A 1 270 ? -14.722 -32.329 24.380 1.00 52.41 270 THR A O 1
ATOM 2124 N N . GLU A 1 271 ? -14.500 -30.132 23.964 1.00 48.62 271 GLU A N 1
ATOM 2125 C CA . GLU A 1 271 ? -14.877 -29.695 25.322 1.00 48.62 271 GLU A CA 1
ATOM 2126 C C . GLU A 1 271 ? -16.360 -29.948 25.637 1.00 48.62 271 GLU A C 1
ATOM 2128 O O . GLU A 1 271 ? -16.692 -30.349 26.753 1.00 48.62 271 GLU A O 1
ATOM 2133 N N . PHE A 1 272 ? -17.258 -29.825 24.652 1.00 48.12 272 PHE A N 1
ATOM 2134 C CA . PHE A 1 272 ? -18.677 -30.160 24.839 1.00 48.12 272 PHE A CA 1
ATOM 2135 C C . PHE A 1 272 ? -18.935 -31.663 25.038 1.00 48.12 272 PHE A C 1
ATOM 2137 O O . PHE A 1 272 ? -19.942 -32.038 25.635 1.00 48.12 272 PHE A O 1
ATOM 2144 N N . THR A 1 273 ? -18.025 -32.533 24.592 1.00 53.47 273 THR A N 1
ATOM 2145 C CA . THR A 1 273 ? -18.158 -33.994 24.751 1.00 53.47 273 THR A CA 1
ATOM 2146 C C . THR A 1 273 ? -17.550 -34.563 26.039 1.00 53.47 273 THR A C 1
ATOM 2148 O O . THR A 1 273 ? -17.657 -35.765 26.267 1.00 53.47 273 THR A O 1
ATOM 2151 N N . GLN A 1 274 ? -16.939 -33.738 26.900 1.00 50.72 274 GLN A N 1
ATOM 2152 C CA . GLN A 1 274 ? -16.296 -34.184 28.150 1.00 50.72 274 GLN A CA 1
ATOM 2153 C C . GLN A 1 274 ? -17.074 -33.847 29.434 1.00 50.72 274 GLN A C 1
ATOM 2155 O O . GLN A 1 274 ? -16.514 -33.932 30.526 1.00 50.72 274 GLN A O 1
ATOM 2160 N N . GLN A 1 275 ? -18.369 -33.519 29.360 1.00 47.22 275 GLN A N 1
ATOM 2161 C CA . GLN A 1 275 ? -19.192 -33.519 30.574 1.00 47.22 275 GLN A CA 1
ATOM 2162 C C . GLN A 1 275 ? -19.437 -34.972 31.025 1.00 47.22 275 GLN A C 1
ATOM 2164 O O . GLN A 1 275 ? -20.031 -35.744 30.267 1.00 47.22 275 GLN A O 1
ATOM 2169 N N . PRO A 1 276 ? -18.991 -35.385 32.228 1.00 46.16 276 PRO A N 1
ATOM 2170 C CA . PRO A 1 276 ? -19.262 -36.724 32.720 1.00 46.16 276 PRO A CA 1
ATOM 2171 C C . PRO A 1 276 ? -20.766 -36.861 32.959 1.00 46.16 276 PRO A C 1
ATOM 2173 O O . PRO A 1 276 ? -21.354 -36.141 33.764 1.00 46.16 276 PRO A O 1
ATOM 2176 N N . VAL A 1 277 ? -21.391 -37.798 32.249 1.00 52.81 277 VAL A N 1
ATOM 2177 C CA . VAL A 1 277 ? -22.767 -38.215 32.511 1.00 52.81 277 VAL A CA 1
ATOM 2178 C C . VAL A 1 277 ? -22.772 -38.864 33.895 1.00 52.81 277 VAL A C 1
ATOM 2180 O O . VAL A 1 277 ? -22.307 -39.991 34.062 1.00 52.81 277 VAL A O 1
ATOM 2183 N N . SER A 1 278 ? -23.244 -38.144 34.913 1.00 52.31 278 SER A N 1
ATOM 2184 C CA . SER A 1 278 ? -23.477 -38.712 36.239 1.00 52.31 278 SER A CA 1
ATOM 2185 C C . SER A 1 278 ? -24.603 -39.737 36.131 1.00 52.31 278 SER A C 1
ATOM 2187 O O . SER A 1 278 ? -25.773 -39.374 36.004 1.00 52.31 278 SER A O 1
ATOM 2189 N N . VAL A 1 279 ? -24.234 -41.016 36.139 1.00 54.56 279 VAL A N 1
ATOM 2190 C CA . VAL A 1 279 ? -25.164 -42.145 36.198 1.00 54.56 279 VAL A CA 1
ATOM 2191 C C . VAL A 1 279 ? -25.807 -42.154 37.591 1.00 54.56 279 VAL A C 1
ATOM 2193 O O . VAL A 1 279 ? -25.073 -42.254 38.576 1.00 54.56 279 VAL A O 1
ATOM 2196 N N . PRO A 1 280 ? -27.140 -42.035 37.723 1.00 45.81 280 PRO A N 1
ATOM 2197 C CA . PRO A 1 280 ? -27.788 -42.156 39.019 1.00 45.81 280 PRO A CA 1
ATOM 2198 C C . PRO A 1 280 ? -27.741 -43.618 39.481 1.00 45.81 280 PRO A C 1
ATOM 2200 O O . PRO A 1 280 ? -28.172 -44.534 38.780 1.00 45.81 280 PRO A O 1
ATOM 2203 N N . SER A 1 281 ? -27.179 -43.823 40.668 1.00 48.88 281 SER A N 1
ATOM 2204 C CA . SER A 1 281 ? -27.127 -45.088 41.393 1.00 48.88 281 SER A CA 1
ATOM 2205 C C . SER A 1 281 ? -28.527 -45.493 41.861 1.00 48.88 281 SER A C 1
ATOM 2207 O O . SER A 1 281 ? -29.080 -44.864 42.760 1.00 48.88 281 SER A O 1
ATOM 2209 N N . ASN A 1 282 ? -29.087 -46.545 41.262 1.00 46.69 282 ASN A N 1
ATOM 2210 C CA . ASN A 1 282 ? -30.264 -47.234 41.792 1.00 46.69 282 ASN A CA 1
ATOM 2211 C C . ASN A 1 282 ? -29.810 -48.285 42.816 1.00 46.69 282 ASN A C 1
ATOM 2213 O O . ASN A 1 282 ? -29.261 -49.320 42.436 1.00 46.69 282 ASN A O 1
ATOM 2217 N N . GLU A 1 283 ? -30.052 -48.020 44.099 1.00 45.41 283 GLU A N 1
ATOM 2218 C CA . GLU A 1 283 ? -30.071 -49.046 45.145 1.00 45.41 283 GLU A CA 1
ATOM 2219 C C . GLU A 1 283 ? -31.393 -49.831 45.072 1.00 45.41 283 GLU A C 1
ATOM 2221 O O . GLU A 1 283 ? -32.454 -49.212 44.942 1.00 45.41 283 GLU A O 1
ATOM 2226 N N . PRO A 1 284 ? -31.374 -51.173 45.154 1.00 58.84 284 PRO A N 1
ATOM 2227 C CA . PRO A 1 284 ? -32.588 -51.952 45.331 1.00 58.84 284 PRO A CA 1
ATOM 2228 C C . PRO A 1 284 ? -32.923 -52.112 46.824 1.00 58.84 284 PRO A C 1
ATOM 2230 O O . PRO A 1 284 ? -32.036 -52.334 47.650 1.00 58.84 284 PRO A O 1
ATOM 2233 N N . VAL A 1 285 ? -34.220 -51.996 47.124 1.00 52.09 285 VAL A N 1
ATOM 2234 C CA . VAL A 1 285 ? -34.881 -52.304 48.408 1.00 52.09 285 VAL A CA 1
ATOM 2235 C C . VAL A 1 285 ? -35.014 -53.812 48.594 1.00 52.09 285 VAL A C 1
ATOM 2237 O O . VAL A 1 285 ? -35.309 -54.491 47.583 1.00 52.09 285 VAL A O 1
#

Foldseek 3Di:
DWWWFAQPVHRLAIAIWDFDDDDPQWTFIDGAQDDSVSIDIDGVPDPRIGHPCPCVVVVRDYDYGHPHHGPPDDVPDDDDPPPPPDDDDDDDDDDDDDDDDDDDDDDDDDDDDPDDQPDPKDKWAQLLPFFQADFFDSVLSVVDDRMQIAGQVDPLVRHRLNVLLLSNLARTPHSVVLVVLQQVVQVPCVVVVVLCQPDKHKHWDQDPVRDIDIDIGGGHRDPVNSLVRCQVSSVSRVTDSNSIHSDQDPNSYDPVRVVVVVVVVVVVVVVVPPDDPPDDDDDDD

InterPro domains:
  IPR004092 Mbt repeat domain [PF02820] (1-65)
  IPR004092 Mbt repeat domain [PS51079] (1-65)
  IPR004092 Mbt repeat domain [SM00561] (1-65)
  IPR021987 SLED domain [PF12140] (125-246)
  IPR038348 SLED domain superfamily [G3DSA:3.90.1150.190] (119-249)
  IPR050548 Polycomb group and chromatin remodeling factors [PTHR12247] (1-117)

Organism: Paramuricea clavata (NCBI:txid317549)

pLDDT: mean 75.5, std 20.52, range [26.31, 95.94]

Mean predicted aligned error: 18.91 Å

Nearest PDB structures (foldseek):
  6nfx-assembly1_A  TM=9.440E-01  e=2.186E-08  Homo sapiens
  2biv-assembly1_A  TM=9.711E-01  e=8.430E-08  Homo sapiens
  4c5e-assembly1_A  TM=9.830E-01  e=1.199E-07  Drosophila melanogaster
  4l59-assembly1_A-2  TM=9.876E-01  e=2.155E-07  Homo sapiens
  4fl6-assembly1_B  TM=9.905E-01  e=6.197E-07  Homo sapiens

Sequence (285 aa):
MKLEAVDLREPALVCPSTVVDIRGPLLKIHFDGWEVTYDQYLDMDSLDLFPVGYCEITGHPLQPPGPRPDPYTQPGYQYGESHMKGLAGNNLTPAAPKMTKPLKTEQVNKPKPVKSPLHPESMYFVNRRCCCGPYLNDAKLLKIPETVKGVLGGSDKNNIVRKCLQLLVTSSENPKNVLDLLCHEFYQTKKHSDLDLAATVCIEIKTKNDKRIVRRVKIASKADTIRPNIERVLQLLGCCPNVFAKDKYPTEQCDACRVKQTSELNVNYTEFTQQPVSVPSNEPV

Secondary structure (DSSP, 8-state):
-EEEEE-SSSTT-EEEEEEEEEETTEEEEEETTS-GGG-EEEETT-TTEE-TTHHHHHTPPBPPPPSSPPTTS-TT----GGG--S---------PPPP---------PPPPP-PPPSSPPEEEEE-TTS--TTTB-HHHHTTS-SEEEEBTT--GGGBHHHHHHHHHHHTBSSHHHHHHHHHHHHH-GGGGGGG---EEEEEEEE-TTS-EEEEEEEE--SHHHHHHHHHHHHHHTT--GGGEESS--TTSS-HHHHHHHHHHHHHHHHHHTT-----------

Radius of gyration: 28.83 Å; Cα contacts (8 Å, |Δi|>4): 398; chains: 1; bounding box: 58×90×93 Å